Protein AF-A0A967YFF3-F1 (afdb_monomer_lite)

Sequence (277 aa):
MSSPQKSFIYGREIGFNYLDLKERPKTSTRLKVESFDQLLNNFKASYFAGALLVQRQMLIDDLAKFFNNSRWNGEDFMLMINRHVVTPEMFLYRLSELLPRFFGLKEIAFFRFHSSAAPAKYNLTKMFNLSGVFLPMGIGSKEHHCRRWLPIQLLKSLAQNKDSEQKSLPQIAAQRSRFINLNEEFFTISLAHGSRLNKATNLSGAMCFRINQPFKDTVKFWDDPAIPIMDVNESCERCGLSQALCSDRAAPAAIHQQAQKIKTREKVLDQLIRDLG

Structure (mmCIF, N/CA/C/O backbone):
data_AF-A0A967YFF3-F1
#
_entry.id   AF-A0A967YFF3-F1
#
loop_
_atom_site.group_PDB
_atom_site.id
_atom_site.type_symbol
_atom_site.label_atom_id
_atom_site.label_alt_id
_atom_site.label_comp_id
_atom_site.label_asym_id
_atom_site.label_entity_id
_atom_site.label_seq_id
_atom_site.pdbx_PDB_ins_code
_atom_site.Cartn_x
_atom_site.Cartn_y
_atom_site.Cartn_z
_atom_site.occupancy
_atom_site.B_iso_or_equiv
_atom_site.auth_seq_id
_atom_site.auth_comp_id
_atom_site.auth_asym_id
_atom_site.auth_atom_id
_atom_site.pdbx_PDB_model_num
ATOM 1 N N . MET A 1 1 ? -9.296 19.939 13.256 1.00 60.34 1 MET A N 1
ATOM 2 C CA . MET A 1 1 ? -9.170 18.460 13.271 1.00 60.34 1 MET A CA 1
ATOM 3 C C . MET A 1 1 ? -10.499 17.853 12.866 1.00 60.34 1 MET A C 1
ATOM 5 O O . MET A 1 1 ? -11.519 18.309 13.374 1.00 60.34 1 MET A O 1
ATOM 9 N N . SER A 1 2 ? -10.497 16.884 11.949 1.00 74.00 2 SER A N 1
ATOM 10 C CA . SER A 1 2 ? -11.723 16.195 11.515 1.00 74.00 2 SER A CA 1
ATOM 11 C C . SER A 1 2 ? -12.257 15.245 12.597 1.00 74.00 2 SER A C 1
ATOM 13 O O . SER A 1 2 ? -11.513 14.871 13.504 1.00 74.00 2 SER A O 1
ATOM 15 N N . SER A 1 3 ? -13.531 14.839 12.497 1.00 84.56 3 SER A N 1
ATOM 16 C CA . SER A 1 3 ? -14.139 13.865 13.423 1.00 84.56 3 SER A CA 1
ATOM 17 C C . SER A 1 3 ? -13.311 12.565 13.541 1.00 84.56 3 SER A C 1
ATOM 19 O O . SER A 1 3 ? -12.896 12.253 14.656 1.00 84.56 3 SER A O 1
ATOM 21 N N . PRO A 1 4 ? -12.882 11.906 12.439 1.00 86.00 4 PRO A N 1
ATOM 22 C CA . PRO A 1 4 ? -12.004 10.730 12.517 1.00 86.00 4 PRO A CA 1
ATOM 23 C C . PRO A 1 4 ? -10.679 10.954 13.256 1.00 86.00 4 PRO A C 1
ATOM 25 O O . PRO A 1 4 ? -10.230 10.102 14.020 1.00 86.00 4 PRO A O 1
ATOM 28 N N . GLN A 1 5 ? -10.046 12.118 13.067 1.00 84.06 5 GLN A N 1
ATOM 29 C CA . GLN A 1 5 ? -8.788 12.445 13.748 1.00 84.06 5 GLN A CA 1
ATOM 30 C C . GLN A 1 5 ? -8.989 12.618 15.256 1.00 84.06 5 GLN A C 1
ATOM 32 O O . GLN A 1 5 ? -8.147 12.173 16.034 1.00 84.06 5 GLN A O 1
ATOM 37 N N . LYS A 1 6 ? -10.096 13.251 15.666 1.00 88.94 6 LYS A N 1
ATOM 38 C CA . LYS A 1 6 ? -10.453 13.392 17.083 1.00 88.94 6 LYS A CA 1
ATOM 39 C C . LYS A 1 6 ? -10.719 12.022 17.707 1.00 88.94 6 LYS A C 1
ATOM 41 O O . LYS A 1 6 ? -10.118 11.713 18.731 1.00 88.94 6 LYS A O 1
ATOM 46 N N . SER A 1 7 ? -11.519 11.181 17.047 1.00 92.00 7 SER A N 1
ATOM 47 C CA . SER A 1 7 ? -11.817 9.817 17.505 1.00 92.00 7 SER A CA 1
ATOM 48 C C . SER A 1 7 ? -10.552 8.981 17.685 1.00 92.00 7 SER A C 1
ATOM 50 O O . SER A 1 7 ? -10.404 8.299 18.696 1.00 92.00 7 SER A O 1
ATOM 52 N N . PHE A 1 8 ? -9.594 9.078 16.758 1.00 91.50 8 PHE A N 1
ATOM 53 C CA . PHE A 1 8 ? -8.316 8.378 16.888 1.00 91.50 8 PHE A CA 1
ATOM 54 C C . PHE A 1 8 ? -7.482 8.858 18.077 1.00 91.50 8 PHE A C 1
ATOM 56 O O . PHE A 1 8 ? -6.876 8.045 18.771 1.00 91.50 8 PHE A O 1
ATOM 63 N N . ILE A 1 9 ? -7.445 10.167 18.332 1.00 90.88 9 ILE A N 1
ATOM 64 C CA . ILE A 1 9 ? -6.704 10.726 19.470 1.00 90.88 9 ILE A CA 1
ATOM 65 C C . ILE A 1 9 ? -7.340 10.297 20.786 1.00 90.88 9 ILE A C 1
ATOM 67 O O . ILE A 1 9 ? -6.628 9.812 21.658 1.00 90.88 9 ILE A O 1
ATOM 71 N N . TYR A 1 10 ? -8.664 10.389 20.912 1.00 93.56 10 TYR A N 1
ATOM 72 C CA . TYR A 1 10 ? -9.356 9.902 22.104 1.00 93.56 10 TYR A CA 1
ATOM 73 C C . TYR A 1 10 ? -9.161 8.399 22.297 1.00 93.56 10 TYR A C 1
ATOM 75 O O . TYR A 1 10 ? -8.842 7.967 23.399 1.00 93.56 10 TYR A O 1
ATOM 83 N N . GLY A 1 11 ? -9.240 7.607 21.224 1.00 94.56 11 GLY A N 1
ATOM 84 C CA . GLY A 1 11 ? -8.937 6.178 21.276 1.00 94.56 11 GLY A CA 1
ATOM 85 C C . GLY A 1 11 ? -7.512 5.893 21.756 1.00 94.56 11 GLY A C 1
ATOM 86 O O . GLY A 1 11 ? -7.300 4.956 22.522 1.00 94.56 11 GLY A O 1
ATOM 87 N N . ARG A 1 12 ? -6.532 6.717 21.364 1.00 94.12 12 ARG A N 1
ATOM 88 C CA . ARG A 1 12 ? -5.153 6.599 21.857 1.00 94.12 12 ARG A CA 1
ATOM 89 C C . ARG A 1 12 ? -5.042 6.939 23.338 1.00 94.12 12 ARG A C 1
ATOM 91 O O . ARG A 1 12 ? -4.361 6.210 24.049 1.00 94.12 12 ARG A O 1
ATOM 98 N N . GLU A 1 13 ? -5.700 7.998 23.800 1.00 94.62 13 GLU A N 1
ATOM 99 C CA . GLU A 1 13 ? -5.715 8.366 25.223 1.00 94.62 13 GLU A CA 1
ATOM 100 C C . GLU A 1 13 ? -6.363 7.283 26.087 1.00 94.62 13 GLU A C 1
ATOM 102 O O . GLU A 1 13 ? -5.801 6.896 27.111 1.00 94.62 13 GLU A O 1
ATOM 107 N N . ILE A 1 14 ? -7.480 6.713 25.628 1.00 96.25 14 ILE A N 1
ATOM 108 C CA . ILE A 1 14 ? -8.096 5.541 26.259 1.00 96.25 14 ILE A CA 1
ATOM 109 C C . ILE A 1 14 ? -7.106 4.373 26.271 1.00 96.25 14 ILE A C 1
ATOM 111 O O . ILE A 1 14 ? -6.918 3.755 27.311 1.00 96.25 14 ILE A O 1
ATOM 115 N N . GLY A 1 15 ? -6.436 4.096 25.149 1.00 96.62 15 GLY A N 1
ATOM 116 C CA . GLY A 1 15 ? -5.462 3.010 25.045 1.00 96.62 15 GLY A CA 1
ATOM 117 C C . GLY A 1 15 ? -4.267 3.170 25.980 1.00 96.62 15 GLY A C 1
ATOM 118 O O . GLY A 1 15 ? -3.850 2.196 26.597 1.00 96.62 15 GLY A O 1
ATOM 119 N N . PHE A 1 16 ? -3.739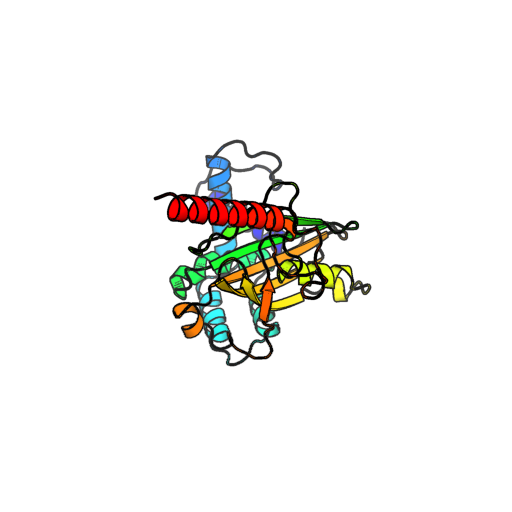 4.386 26.132 1.00 95.88 16 PHE A N 1
ATOM 120 C CA . PHE A 1 16 ? -2.675 4.663 27.097 1.00 95.88 16 PHE A CA 1
ATOM 121 C C . PHE A 1 16 ? -3.121 4.376 28.532 1.00 95.88 16 PHE A C 1
ATOM 123 O O . PHE A 1 16 ? -2.374 3.748 29.274 1.00 95.88 16 PHE A O 1
ATOM 130 N N . ASN A 1 17 ? -4.331 4.799 28.907 1.00 96.38 17 ASN A N 1
ATOM 131 C CA . ASN A 1 17 ? -4.857 4.575 30.252 1.00 96.38 17 ASN A CA 1
ATOM 132 C C . ASN A 1 17 ? -5.194 3.096 30.498 1.00 96.38 17 ASN A C 1
ATOM 134 O O . ASN A 1 17 ? -4.811 2.545 31.522 1.00 96.38 17 ASN A O 1
ATOM 138 N N . TYR A 1 18 ? -5.875 2.443 29.554 1.00 97.56 18 TYR A N 1
ATOM 139 C CA . TYR A 1 18 ? -6.316 1.051 29.673 1.00 97.56 18 TYR A CA 1
ATOM 140 C C . TYR A 1 18 ? -5.144 0.064 29.736 1.00 97.56 18 TYR A C 1
ATOM 142 O O . TYR A 1 18 ? -5.194 -0.914 30.473 1.00 97.56 18 TYR A O 1
ATOM 150 N N . LEU A 1 19 ? -4.086 0.316 28.961 1.00 96.81 19 LEU A N 1
ATOM 151 C CA . LEU A 1 19 ? -2.879 -0.516 28.929 1.00 96.81 19 LEU A CA 1
ATOM 152 C C . LEU A 1 19 ? -1.824 -0.085 29.967 1.00 96.81 19 LEU A C 1
ATOM 154 O O . LEU A 1 19 ? -0.715 -0.613 29.945 1.00 96.81 19 LEU A O 1
ATOM 158 N N . ASP A 1 20 ? -2.147 0.893 30.818 1.00 96.12 20 ASP A N 1
ATOM 159 C CA . ASP A 1 20 ? -1.271 1.476 31.841 1.00 96.12 20 ASP A CA 1
ATOM 160 C C . ASP A 1 20 ? 0.097 1.978 31.319 1.00 96.12 20 ASP A C 1
ATOM 162 O O . ASP A 1 20 ? 1.141 1.864 31.958 1.00 96.12 20 ASP A O 1
ATOM 166 N N . LEU A 1 21 ? 0.111 2.568 30.121 1.00 94.12 21 LEU A N 1
ATOM 167 C CA . LEU A 1 21 ? 1.336 3.003 29.444 1.00 94.12 21 LEU A CA 1
ATOM 168 C C . LEU A 1 21 ? 1.747 4.413 29.893 1.00 94.12 21 LEU A C 1
ATOM 170 O O . LEU A 1 21 ? 1.170 5.414 29.457 1.00 94.12 21 LEU A O 1
ATOM 174 N N . LYS A 1 22 ? 2.773 4.499 30.746 1.00 90.12 22 LYS A N 1
ATOM 175 C CA . LYS A 1 22 ? 3.218 5.761 31.367 1.00 90.12 22 LYS A CA 1
ATOM 176 C C . LYS A 1 22 ? 4.124 6.612 30.476 1.00 90.12 22 LYS A C 1
ATOM 178 O O . LYS A 1 22 ? 3.890 7.812 30.342 1.00 90.12 22 LYS A O 1
ATOM 183 N N . GLU A 1 23 ? 5.134 6.010 29.845 1.00 89.19 23 GLU A N 1
ATOM 184 C CA . GLU A 1 23 ? 6.018 6.725 28.916 1.00 89.19 23 GLU A CA 1
ATOM 185 C C . GLU A 1 23 ? 5.316 6.943 27.579 1.00 89.19 23 GLU A C 1
ATOM 187 O O . GLU A 1 23 ? 5.180 6.019 26.775 1.00 89.19 23 GLU A O 1
ATOM 192 N N . ARG A 1 24 ? 4.834 8.164 27.338 1.00 86.69 24 ARG A N 1
ATOM 193 C CA . ARG A 1 24 ? 4.057 8.491 26.139 1.00 86.69 24 ARG A CA 1
ATOM 194 C C . ARG A 1 24 ? 4.282 9.925 25.656 1.00 86.69 24 ARG A C 1
ATOM 196 O O . ARG A 1 24 ? 4.599 10.797 26.465 1.00 86.69 24 ARG A O 1
ATOM 203 N N . PRO A 1 25 ? 4.096 10.198 24.351 1.00 81.69 25 PRO A N 1
ATOM 204 C CA . PRO A 1 25 ? 4.167 11.556 23.830 1.00 81.69 25 PRO A CA 1
ATOM 205 C C . PRO A 1 25 ? 3.085 12.436 24.462 1.00 81.69 25 PRO A C 1
ATOM 207 O O . PRO A 1 25 ? 1.908 12.081 24.427 1.00 81.69 25 PRO A O 1
ATOM 210 N N . LYS A 1 26 ? 3.471 13.603 24.987 1.00 78.44 26 LYS A N 1
ATOM 211 C CA . LYS A 1 26 ? 2.529 14.601 25.533 1.00 78.44 26 LYS A CA 1
ATOM 212 C C . LYS A 1 26 ? 1.853 15.448 24.453 1.00 78.44 26 LYS A C 1
ATOM 214 O O . LYS A 1 26 ? 0.902 16.169 24.732 1.00 78.44 26 LYS A O 1
ATOM 219 N N . THR A 1 27 ? 2.349 15.382 23.220 1.00 72.69 27 THR A N 1
ATOM 220 C CA . THR A 1 27 ? 1.811 16.118 22.076 1.00 72.69 27 THR A CA 1
ATOM 221 C C . THR A 1 27 ? 1.507 15.166 20.922 1.00 72.69 27 THR A C 1
ATOM 223 O O . THR A 1 27 ? 2.102 14.095 20.778 1.00 72.69 27 THR A O 1
ATOM 226 N N . SER A 1 28 ? 0.555 15.549 20.070 1.00 62.16 28 SER A N 1
ATOM 227 C CA . SER A 1 28 ? 0.198 14.777 18.873 1.00 62.16 28 SER A CA 1
ATOM 228 C C . SER A 1 28 ? 1.273 14.824 17.783 1.00 62.16 28 SER A C 1
ATOM 230 O O . SER A 1 28 ? 1.273 13.988 16.876 1.00 62.16 28 SER A O 1
ATOM 232 N N . THR A 1 29 ? 2.169 15.810 17.841 1.00 57.00 29 THR A N 1
ATOM 233 C CA . THR A 1 29 ? 3.180 16.062 16.816 1.00 57.00 29 THR A CA 1
ATOM 234 C C . THR A 1 29 ? 4.442 15.270 17.140 1.00 57.00 29 THR A C 1
ATOM 236 O O . THR A 1 29 ? 5.060 15.472 18.179 1.00 57.00 29 THR A O 1
ATOM 239 N N . ARG A 1 30 ? 4.859 14.382 16.231 1.00 57.00 30 ARG A N 1
ATOM 240 C CA . ARG A 1 30 ? 6.088 13.570 16.350 1.00 57.00 30 ARG A CA 1
ATOM 241 C C . ARG A 1 30 ? 7.355 14.401 16.096 1.00 57.00 30 ARG A C 1
ATOM 243 O O . ARG A 1 30 ? 8.186 14.015 15.283 1.00 57.00 30 ARG A O 1
ATOM 250 N N . LEU A 1 31 ? 7.467 15.574 16.715 1.00 56.78 31 LEU A N 1
ATOM 251 C CA . LEU A 1 31 ? 8.613 16.469 16.523 1.00 56.78 31 LEU A CA 1
ATOM 252 C C . LEU A 1 31 ? 9.886 15.896 17.154 1.00 56.78 31 LEU A C 1
ATOM 254 O O . LEU A 1 31 ? 10.977 16.159 16.661 1.00 56.78 31 LEU A O 1
ATOM 258 N N . LYS A 1 32 ? 9.748 15.084 18.209 1.00 66.00 32 LYS A N 1
ATOM 259 C CA . LYS A 1 32 ? 10.865 14.434 18.890 1.00 66.00 32 LYS A CA 1
ATOM 260 C C . LYS A 1 32 ? 10.397 13.118 19.510 1.00 66.00 32 LYS A C 1
ATOM 262 O O . LYS A 1 32 ? 9.369 13.094 20.179 1.00 66.00 32 LYS A O 1
ATOM 267 N N . VAL A 1 33 ? 11.116 12.033 19.231 1.00 75.69 33 VAL A N 1
ATOM 268 C CA . VAL A 1 33 ? 10.993 10.764 19.961 1.00 75.69 33 VAL A CA 1
ATOM 269 C C . VAL A 1 33 ? 12.083 10.782 21.024 1.00 75.69 33 VAL A C 1
ATOM 271 O O . VAL A 1 33 ? 13.248 10.969 20.685 1.00 75.69 33 VAL A O 1
ATOM 274 N N . GLU A 1 34 ? 11.702 10.661 22.291 1.00 81.44 34 GLU A N 1
ATOM 275 C CA . GLU A 1 34 ? 12.615 10.831 23.431 1.00 81.44 34 GLU A CA 1
ATOM 276 C C . GLU A 1 34 ? 13.189 9.501 23.933 1.00 81.44 34 GLU A C 1
ATOM 278 O O . GLU A 1 34 ? 14.324 9.472 24.399 1.00 81.44 34 GLU A O 1
ATOM 283 N N . SER A 1 35 ? 12.442 8.401 23.795 1.00 87.88 35 SER A N 1
ATOM 284 C CA . SER A 1 35 ? 12.866 7.052 24.190 1.00 87.88 35 SER A CA 1
ATOM 285 C C . SER A 1 35 ? 12.257 5.976 23.283 1.00 87.88 35 SER A C 1
ATOM 287 O O . SER A 1 35 ? 11.269 6.208 22.572 1.00 87.88 35 SER A O 1
ATOM 289 N N . PHE A 1 36 ? 12.842 4.774 23.307 1.00 88.75 36 PHE A N 1
ATOM 290 C CA . PHE A 1 36 ? 12.258 3.603 22.647 1.00 88.75 36 PHE A CA 1
ATOM 291 C C . PHE A 1 36 ? 10.899 3.238 23.257 1.00 88.75 36 PHE A C 1
ATOM 293 O O . PHE A 1 36 ? 9.952 2.968 22.519 1.00 88.75 36 PHE A O 1
ATOM 300 N N . ASP A 1 37 ? 10.769 3.303 24.582 1.00 91.06 37 ASP A N 1
ATOM 301 C CA . ASP A 1 37 ? 9.517 3.013 25.280 1.00 91.06 37 ASP A CA 1
ATOM 302 C C . ASP A 1 37 ? 8.411 3.992 24.890 1.00 91.06 37 ASP A C 1
ATOM 304 O O . ASP A 1 37 ? 7.297 3.569 24.577 1.00 91.06 37 ASP A O 1
ATOM 308 N N . GLN A 1 38 ? 8.721 5.286 24.771 1.00 90.06 38 GLN A N 1
ATOM 309 C CA . GLN A 1 38 ? 7.782 6.279 24.255 1.00 90.06 38 GLN A CA 1
ATOM 310 C C . GLN A 1 38 ? 7.303 5.921 22.837 1.00 90.06 38 GLN A C 1
ATOM 312 O O . GLN A 1 38 ? 6.110 6.040 22.532 1.00 90.06 38 GLN A O 1
ATOM 317 N N . LEU A 1 39 ? 8.205 5.461 21.962 1.00 88.56 39 LEU A N 1
ATOM 318 C CA . LEU A 1 39 ? 7.865 5.029 20.605 1.00 88.56 39 LEU A CA 1
ATOM 319 C C . LEU A 1 39 ? 6.978 3.775 20.608 1.00 88.56 39 LEU A C 1
ATOM 321 O O . LEU A 1 39 ? 5.947 3.751 19.925 1.00 88.56 39 LEU A O 1
ATOM 325 N N . LEU A 1 40 ? 7.356 2.756 21.382 1.00 91.50 40 LEU A N 1
ATOM 326 C CA . LEU A 1 40 ? 6.642 1.486 21.491 1.00 91.50 40 LEU A CA 1
ATOM 327 C C . LEU A 1 40 ? 5.253 1.675 22.107 1.00 91.50 40 LEU A C 1
ATOM 329 O O . LEU A 1 40 ? 4.264 1.166 21.580 1.00 91.50 40 LEU A O 1
ATOM 333 N N . ASN A 1 41 ? 5.144 2.445 23.184 1.00 93.50 41 ASN A N 1
ATOM 334 C CA . ASN A 1 41 ? 3.874 2.731 23.845 1.00 93.50 41 ASN A CA 1
ATOM 335 C C . ASN A 1 41 ? 2.949 3.539 22.939 1.00 93.50 41 ASN A C 1
ATOM 337 O O . ASN A 1 41 ? 1.756 3.251 22.841 1.00 93.50 41 ASN A O 1
ATOM 341 N N . ASN A 1 42 ? 3.498 4.502 22.196 1.00 91.00 42 ASN A N 1
ATOM 342 C CA . ASN A 1 42 ? 2.746 5.220 21.177 1.00 91.00 42 ASN A CA 1
ATOM 343 C C . ASN A 1 42 ? 2.232 4.287 20.065 1.00 91.00 42 ASN A C 1
ATOM 345 O O . ASN A 1 42 ? 1.109 4.467 19.583 1.00 91.00 42 ASN A O 1
ATOM 349 N N . PHE A 1 43 ? 3.019 3.283 19.665 1.00 90.00 43 PHE A N 1
ATOM 350 C CA . PHE A 1 43 ? 2.581 2.249 18.727 1.00 90.00 43 PHE A CA 1
ATOM 351 C C . PHE A 1 43 ? 1.455 1.387 19.317 1.00 90.00 43 PHE A C 1
ATOM 353 O O . PHE A 1 43 ? 0.409 1.266 18.682 1.00 90.00 43 PHE A O 1
ATOM 360 N N . LYS A 1 44 ? 1.618 0.863 20.541 1.00 94.19 44 LYS A N 1
ATOM 361 C CA . LYS A 1 44 ? 0.602 0.058 21.248 1.00 94.19 44 LYS A CA 1
ATOM 362 C C . LYS A 1 44 ? -0.725 0.809 21.387 1.00 94.19 44 LYS A C 1
ATOM 364 O O . LYS A 1 44 ? -1.771 0.275 21.028 1.00 94.19 44 LYS A O 1
ATOM 369 N N . ALA A 1 45 ? -0.687 2.069 21.819 1.00 94.69 45 ALA A N 1
ATOM 370 C CA . ALA A 1 45 ? -1.881 2.906 21.922 1.00 94.69 45 ALA A CA 1
ATOM 371 C C . ALA A 1 45 ? -2.511 3.209 20.549 1.00 94.69 45 ALA A C 1
ATOM 373 O O . ALA A 1 45 ? -3.733 3.253 20.424 1.00 94.69 45 ALA A O 1
ATOM 374 N N . SER A 1 46 ? -1.700 3.387 19.498 1.00 92.44 46 SER A N 1
ATOM 375 C CA . SER A 1 46 ? -2.202 3.569 18.126 1.00 92.44 46 SER A CA 1
ATOM 376 C C . SER A 1 46 ? -2.896 2.311 17.594 1.00 92.44 46 SER A C 1
ATOM 378 O O . SER A 1 46 ? -3.945 2.424 16.963 1.00 92.44 46 SER A O 1
ATOM 380 N N . TYR A 1 47 ? -2.336 1.129 17.872 1.00 93.31 47 TYR A N 1
ATOM 381 C CA . TYR A 1 47 ? -2.951 -0.162 17.555 1.00 93.31 47 TYR A CA 1
ATOM 382 C C . TYR A 1 47 ? -4.279 -0.332 18.303 1.00 93.31 47 TYR A C 1
ATOM 384 O O . TYR A 1 47 ? -5.298 -0.644 17.690 1.00 93.31 47 TYR A O 1
ATOM 392 N N . PHE A 1 48 ? -4.296 -0.047 19.612 1.00 95.81 48 PHE A N 1
ATOM 393 C CA . PHE A 1 48 ? -5.511 -0.073 20.428 1.00 95.81 48 PHE A CA 1
ATOM 394 C C . PHE A 1 48 ? -6.608 0.820 19.834 1.00 95.81 48 PHE A C 1
ATOM 396 O O . PHE A 1 48 ? -7.728 0.365 19.619 1.00 95.81 48 PHE A O 1
ATOM 403 N N . ALA A 1 49 ? -6.276 2.071 19.500 1.00 94.88 49 ALA A N 1
ATOM 404 C CA . ALA A 1 49 ? -7.223 3.012 18.912 1.00 94.88 49 ALA A CA 1
ATOM 405 C C . ALA A 1 49 ? -7.774 2.522 17.562 1.00 94.88 49 ALA A C 1
ATOM 407 O O . ALA A 1 49 ? -8.972 2.626 17.310 1.00 94.88 49 ALA A O 1
ATOM 408 N N . GLY A 1 50 ? -6.919 1.957 16.702 1.00 93.81 50 GLY A N 1
ATOM 409 C CA . GLY A 1 50 ? -7.346 1.357 15.436 1.00 93.81 50 GLY A CA 1
ATOM 410 C C . GLY A 1 50 ? -8.304 0.182 15.642 1.00 93.81 50 GLY A C 1
ATOM 411 O O . GLY A 1 50 ? -9.349 0.121 14.997 1.00 93.81 50 GLY A O 1
ATOM 412 N N . ALA A 1 51 ? -7.989 -0.711 16.582 1.00 94.56 51 ALA A N 1
ATOM 413 C CA . ALA A 1 51 ? -8.826 -1.858 16.920 1.00 94.56 51 ALA A CA 1
ATOM 414 C C . ALA A 1 51 ? -10.168 -1.469 17.562 1.00 94.56 51 ALA A C 1
ATOM 416 O O . ALA A 1 51 ? -11.162 -2.159 17.340 1.00 94.56 51 ALA A O 1
ATOM 417 N N . LEU A 1 52 ? -10.199 -0.375 18.328 1.00 94.94 52 LEU A N 1
ATOM 418 C CA . LEU A 1 52 ? -11.417 0.174 18.923 1.00 94.94 52 LEU A CA 1
ATOM 419 C C . LEU A 1 52 ? -12.343 0.780 17.859 1.00 94.94 52 LEU A C 1
ATOM 421 O O . LEU A 1 52 ? -13.547 0.545 17.880 1.00 94.94 52 LEU A O 1
ATOM 425 N N . LEU A 1 53 ? -11.784 1.557 16.927 1.00 94.94 53 LEU A N 1
ATOM 426 C CA . LEU A 1 53 ? -12.562 2.266 15.904 1.00 94.94 53 LEU A CA 1
ATOM 427 C C . LEU A 1 53 ? -13.010 1.365 14.749 1.00 94.94 53 LEU A C 1
ATOM 429 O O . LEU A 1 53 ? -14.033 1.629 14.118 1.00 94.94 53 LEU A O 1
ATOM 433 N N . VAL A 1 54 ? -12.246 0.310 14.465 1.00 95.38 54 VAL A N 1
A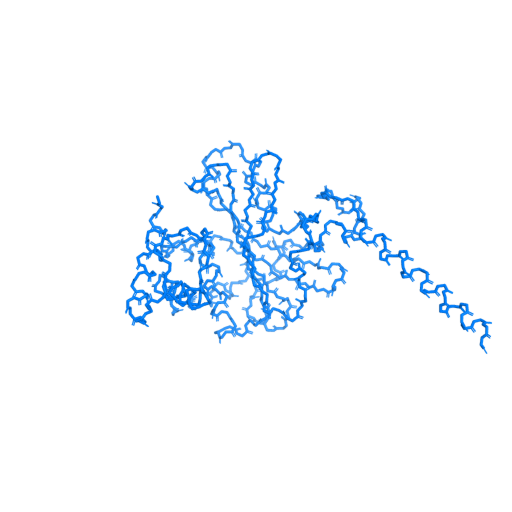TOM 434 C CA . VAL A 1 54 ? -12.521 -0.647 13.392 1.00 95.38 54 VAL A CA 1
ATOM 435 C C . VAL A 1 54 ? -12.623 -2.040 14.000 1.00 95.38 54 VAL A C 1
ATOM 437 O O . VAL A 1 54 ? -11.630 -2.761 14.178 1.00 95.38 54 VAL A O 1
ATOM 440 N N . GLN A 1 55 ? -13.859 -2.394 14.352 1.00 93.06 55 GLN A N 1
ATOM 441 C CA . GLN A 1 55 ? -14.177 -3.629 15.055 1.00 93.06 55 GLN A CA 1
ATOM 442 C C . GLN A 1 55 ? -13.799 -4.850 14.217 1.00 93.06 55 GLN A C 1
ATOM 444 O O . GLN A 1 55 ? -14.168 -4.974 13.051 1.00 93.06 55 GLN A O 1
ATOM 449 N N . ARG A 1 56 ? -13.073 -5.777 14.848 1.00 94.94 56 ARG A N 1
ATOM 450 C CA . ARG A 1 56 ? -12.486 -6.951 14.191 1.00 94.94 56 ARG A CA 1
ATOM 451 C C . ARG A 1 56 ? -13.514 -7.781 13.418 1.00 94.94 56 ARG A C 1
ATOM 453 O O . ARG A 1 56 ? -13.261 -8.080 12.261 1.00 94.94 56 ARG A O 1
ATOM 460 N N . GLN A 1 57 ? -14.618 -8.175 14.059 1.00 95.44 57 GLN A N 1
ATOM 461 C CA . GLN A 1 57 ? -15.570 -9.109 13.449 1.00 95.44 57 GLN A CA 1
ATOM 462 C C . GLN A 1 57 ? -16.285 -8.476 12.255 1.00 95.44 57 GLN A C 1
ATOM 464 O O . GLN A 1 57 ? -16.280 -9.051 11.177 1.00 95.44 57 GLN A O 1
ATOM 469 N N . MET A 1 58 ? -16.777 -7.245 12.425 1.00 94.25 58 MET A N 1
ATOM 470 C CA . MET A 1 58 ? -17.415 -6.477 11.353 1.00 94.25 58 MET A CA 1
ATOM 471 C C . MET A 1 58 ? -16.507 -6.358 10.123 1.00 94.25 58 MET A C 1
ATOM 473 O O . MET A 1 58 ? -16.945 -6.618 9.009 1.00 94.25 58 MET A O 1
ATOM 477 N N . LEU A 1 59 ? -15.225 -6.035 10.330 1.00 95.44 59 LEU A N 1
ATOM 478 C CA . LEU A 1 59 ? -14.272 -5.923 9.230 1.00 95.44 59 LEU A CA 1
ATOM 479 C C . LEU A 1 59 ? -13.970 -7.277 8.566 1.00 95.44 59 LEU A C 1
ATOM 481 O O . LEU A 1 59 ? -13.825 -7.330 7.350 1.00 95.44 59 LEU A O 1
ATOM 485 N N . ILE A 1 60 ? -13.870 -8.366 9.334 1.00 96.94 60 ILE A N 1
ATOM 486 C CA . ILE A 1 60 ? -13.675 -9.712 8.770 1.00 96.94 60 ILE A CA 1
ATOM 487 C C . ILE A 1 60 ? -14.870 -10.099 7.895 1.00 96.94 60 ILE A C 1
ATOM 489 O O . ILE A 1 60 ? -14.668 -10.543 6.767 1.00 96.94 60 ILE A O 1
ATOM 493 N N . ASP A 1 61 ? -16.093 -9.897 8.380 1.00 96.25 61 ASP A N 1
ATOM 494 C CA . ASP A 1 61 ? -17.309 -10.269 7.653 1.00 96.25 61 ASP A CA 1
ATOM 495 C C . ASP A 1 61 ? -17.459 -9.457 6.358 1.00 96.25 61 ASP A C 1
ATOM 497 O O . ASP A 1 61 ? -17.810 -10.000 5.308 1.00 96.25 61 ASP A O 1
ATOM 501 N N . ASP A 1 62 ? -17.155 -8.160 6.417 1.00 95.81 62 ASP A N 1
ATOM 502 C CA . ASP A 1 62 ? -17.200 -7.269 5.261 1.00 95.81 62 ASP A CA 1
ATOM 503 C C . ASP A 1 62 ? -16.113 -7.615 4.228 1.00 95.81 62 ASP A C 1
ATOM 505 O O . ASP A 1 62 ? -16.409 -7.717 3.036 1.00 95.81 62 ASP A O 1
ATOM 509 N N . LEU A 1 63 ? -14.880 -7.898 4.666 1.00 96.94 63 LEU A N 1
ATOM 510 C CA . LEU A 1 63 ? -13.802 -8.344 3.775 1.00 96.94 63 LEU A CA 1
ATOM 511 C C . LEU A 1 63 ? -14.091 -9.703 3.138 1.00 96.94 63 LEU A C 1
ATOM 513 O O . LEU A 1 63 ? -13.781 -9.891 1.965 1.00 96.94 63 LEU A O 1
ATOM 517 N N . ALA A 1 64 ? -14.685 -10.642 3.879 1.00 97.44 64 ALA A N 1
ATOM 518 C CA . ALA A 1 64 ? -15.049 -11.950 3.345 1.00 97.44 64 ALA A CA 1
ATOM 519 C C . ALA A 1 64 ? -16.075 -11.825 2.211 1.00 97.44 64 ALA A C 1
ATOM 521 O O . ALA A 1 64 ? -15.916 -12.457 1.169 1.00 97.44 64 ALA A O 1
ATOM 522 N N . LYS A 1 65 ? -17.085 -10.960 2.378 1.00 96.88 65 LYS A N 1
ATOM 523 C CA . LYS A 1 65 ? -18.047 -10.643 1.312 1.00 96.88 65 LYS A CA 1
ATOM 524 C C . LYS A 1 65 ? -17.353 -9.983 0.129 1.00 96.88 65 LYS A C 1
ATOM 526 O O . LYS A 1 65 ? -17.496 -10.452 -0.992 1.00 96.88 65 LYS A O 1
ATOM 531 N N . PHE A 1 66 ? -16.565 -8.943 0.397 1.00 97.44 66 PHE A N 1
ATOM 532 C CA . PHE A 1 66 ? -15.867 -8.186 -0.633 1.00 97.44 66 PHE A CA 1
ATOM 533 C C . PHE A 1 66 ? -14.952 -9.075 -1.479 1.00 97.44 66 PHE A C 1
ATOM 535 O O . PHE A 1 66 ? -15.066 -9.084 -2.698 1.00 97.44 66 PHE A O 1
ATOM 542 N N . PHE A 1 67 ? -14.084 -9.873 -0.853 1.00 97.81 67 PHE A N 1
ATOM 543 C CA . PHE A 1 67 ? -13.166 -10.767 -1.560 1.00 97.81 67 PHE A CA 1
ATOM 544 C C . PHE A 1 67 ? -13.866 -11.891 -2.324 1.00 97.81 67 PHE A C 1
ATOM 546 O O . PHE A 1 67 ? -13.283 -12.413 -3.270 1.00 97.81 67 PHE A O 1
ATOM 553 N N . ASN A 1 68 ? -15.109 -12.226 -1.974 1.00 97.62 68 ASN A N 1
ATOM 554 C CA . ASN A 1 68 ? -15.908 -13.204 -2.704 1.00 97.62 68 ASN A CA 1
ATOM 555 C C . ASN A 1 68 ? -16.655 -12.611 -3.916 1.00 97.62 68 ASN A C 1
ATOM 557 O O . ASN A 1 68 ? -17.296 -13.357 -4.656 1.00 97.62 68 ASN A O 1
ATOM 561 N N . ASN A 1 69 ? -16.577 -11.295 -4.148 1.00 97.69 69 ASN A N 1
ATOM 562 C CA . ASN A 1 69 ? -17.155 -10.676 -5.338 1.00 97.69 69 ASN A CA 1
ATOM 563 C C . ASN A 1 69 ? -16.473 -11.203 -6.610 1.00 97.69 69 ASN A C 1
ATOM 565 O O . ASN A 1 69 ? -15.250 -11.315 -6.679 1.00 97.69 69 ASN A O 1
ATOM 569 N N . SER A 1 70 ? -17.262 -11.474 -7.650 1.00 96.38 70 SER A N 1
ATOM 570 C CA . SER A 1 70 ? -16.748 -11.921 -8.954 1.00 96.38 70 SER A CA 1
ATOM 571 C C . SER A 1 70 ? -16.096 -10.805 -9.769 1.00 96.38 70 SER A C 1
ATOM 573 O O . SER A 1 70 ? -15.378 -11.089 -10.723 1.00 96.38 70 SER A O 1
ATOM 575 N N . ARG A 1 71 ? -16.363 -9.543 -9.417 1.00 97.81 71 ARG A N 1
ATOM 576 C CA . ARG A 1 71 ? -15.825 -8.359 -10.086 1.00 97.81 71 ARG A CA 1
ATOM 577 C C . ARG A 1 71 ? -15.332 -7.333 -9.082 1.00 97.81 71 ARG A C 1
ATOM 579 O O . ARG A 1 71 ? -15.866 -7.223 -7.976 1.00 97.81 71 ARG A O 1
ATOM 586 N N . TRP A 1 72 ? -14.322 -6.575 -9.483 1.00 97.38 72 TRP A N 1
ATOM 587 C CA . TRP A 1 72 ? -13.808 -5.457 -8.711 1.00 97.38 72 TRP A CA 1
ATOM 588 C C . TRP A 1 72 ? -14.835 -4.328 -8.681 1.00 97.38 72 TRP A C 1
ATOM 590 O O . TRP A 1 72 ? -15.286 -3.846 -9.719 1.00 97.38 72 TRP A O 1
ATOM 600 N N . ASN A 1 73 ? -15.152 -3.865 -7.474 1.00 95.94 73 ASN A N 1
ATOM 601 C CA . ASN A 1 73 ? -15.977 -2.687 -7.264 1.00 95.94 73 ASN A CA 1
ATOM 602 C C . ASN A 1 73 ? -15.347 -1.793 -6.191 1.00 95.94 73 ASN A C 1
ATOM 604 O O . ASN A 1 73 ? -15.336 -2.120 -5.003 1.00 95.94 73 ASN A O 1
ATOM 608 N N . GLY A 1 74 ? -14.817 -0.645 -6.614 1.00 94.50 74 GLY A N 1
ATOM 609 C CA . GLY A 1 74 ? -14.226 0.325 -5.695 1.00 94.50 74 GLY A CA 1
ATOM 610 C C . GLY A 1 74 ? -15.247 0.955 -4.741 1.00 94.50 74 GLY A C 1
ATOM 611 O O . GLY A 1 74 ? -14.895 1.305 -3.614 1.00 94.50 74 GLY A O 1
ATOM 612 N N . GLU A 1 75 ? -16.511 1.070 -5.150 1.00 93.19 75 GLU A N 1
ATOM 613 C CA . GLU A 1 75 ? -17.567 1.662 -4.323 1.00 93.19 75 GLU A CA 1
ATOM 614 C C . GLU A 1 75 ? -17.893 0.781 -3.116 1.00 93.19 75 GLU A C 1
ATOM 616 O O . GLU A 1 75 ? -17.999 1.297 -2.004 1.00 93.19 75 GLU A O 1
ATOM 621 N N . ASP A 1 76 ? -17.931 -0.544 -3.291 1.00 93.88 76 ASP A N 1
ATOM 622 C CA . ASP A 1 76 ? -18.131 -1.494 -2.188 1.00 93.88 76 ASP A CA 1
ATOM 623 C C . ASP A 1 76 ? -17.031 -1.354 -1.129 1.00 93.88 76 ASP A C 1
ATOM 625 O O . ASP A 1 76 ? -17.300 -1.333 0.076 1.00 93.88 76 ASP A O 1
ATOM 629 N N . PHE A 1 77 ? -15.782 -1.173 -1.566 1.00 94.69 77 PHE A N 1
ATOM 630 C CA . PHE A 1 77 ? -14.667 -0.942 -0.653 1.00 94.69 77 PHE A CA 1
ATOM 631 C C . PHE A 1 77 ? -14.784 0.397 0.083 1.00 94.69 77 PHE A C 1
ATOM 633 O O . PHE A 1 77 ? -14.525 0.476 1.286 1.00 94.69 77 PHE A O 1
ATOM 640 N N . MET A 1 78 ? -15.217 1.449 -0.613 1.00 92.69 78 MET A N 1
ATOM 641 C CA . MET A 1 78 ? -15.480 2.752 -0.000 1.00 92.69 78 MET A CA 1
ATOM 642 C C . MET A 1 78 ? -16.626 2.701 1.012 1.00 92.69 78 MET A C 1
ATOM 644 O O . MET A 1 78 ? -16.526 3.316 2.076 1.00 92.69 78 MET A O 1
ATOM 648 N N . LEU A 1 79 ? -17.687 1.943 0.730 1.00 92.06 79 LEU A N 1
ATOM 649 C CA . LEU A 1 79 ? -18.799 1.731 1.655 1.00 92.06 79 LEU A CA 1
ATOM 650 C C . LEU A 1 79 ? -18.335 1.046 2.944 1.00 92.06 79 LEU A C 1
ATOM 652 O O . LEU A 1 79 ? -18.735 1.484 4.023 1.00 92.06 79 LEU A O 1
ATOM 656 N N . MET A 1 80 ? -17.448 0.045 2.859 1.00 92.56 80 MET A N 1
ATOM 657 C CA . MET A 1 80 ? -16.843 -0.573 4.049 1.00 92.56 80 MET A CA 1
ATOM 658 C C . MET A 1 80 ? -16.094 0.456 4.904 1.00 92.56 80 MET A C 1
ATOM 660 O O . MET A 1 80 ? -16.280 0.503 6.118 1.00 92.56 80 MET A O 1
ATOM 664 N N . ILE A 1 81 ? -15.286 1.326 4.286 1.00 91.81 81 ILE A N 1
ATOM 665 C CA . ILE A 1 81 ? -14.551 2.374 5.014 1.00 91.81 81 ILE A CA 1
ATOM 666 C C . ILE A 1 81 ? -15.522 3.337 5.703 1.00 91.81 81 ILE A C 1
ATOM 668 O O . ILE A 1 81 ? -15.343 3.652 6.878 1.00 91.81 81 ILE A O 1
ATOM 672 N N . ASN A 1 82 ? -16.558 3.783 4.988 1.00 90.12 82 ASN A N 1
ATOM 673 C CA . ASN A 1 82 ? -17.497 4.803 5.457 1.00 90.12 82 ASN A CA 1
ATOM 674 C C . ASN A 1 82 ? -18.391 4.341 6.622 1.00 90.12 82 ASN A C 1
ATOM 676 O O . ASN A 1 82 ? -18.956 5.184 7.318 1.00 90.12 82 ASN A O 1
ATOM 680 N N . ARG A 1 83 ? -18.490 3.030 6.882 1.00 90.94 83 ARG A N 1
ATOM 681 C CA . ARG A 1 83 ? -19.137 2.489 8.094 1.00 90.94 83 ARG A CA 1
ATOM 682 C C . ARG A 1 83 ? -18.354 2.792 9.372 1.00 90.94 83 ARG A C 1
ATOM 684 O O . ARG A 1 83 ? -18.909 2.714 10.466 1.00 90.94 83 ARG A O 1
ATOM 691 N N . HIS A 1 84 ? -17.078 3.150 9.248 1.00 90.00 84 HIS A N 1
ATOM 692 C CA . HIS A 1 84 ? -16.195 3.450 10.364 1.00 90.00 84 HIS A CA 1
ATOM 693 C C . HIS A 1 84 ? -15.804 4.931 10.377 1.00 90.00 84 HIS A C 1
ATOM 695 O O . HIS A 1 84 ? -15.538 5.549 9.349 1.00 90.00 84 HIS A O 1
ATOM 701 N N . VAL A 1 85 ? -15.673 5.512 11.570 1.00 88.12 85 VAL A N 1
ATOM 702 C CA . VAL A 1 85 ? -15.243 6.913 11.736 1.00 88.12 85 VAL A CA 1
ATOM 703 C C . VAL A 1 85 ? -13.710 6.999 11.713 1.00 88.12 85 VAL A C 1
ATOM 705 O O . VAL A 1 85 ? -13.070 7.393 12.689 1.00 88.12 85 VAL A O 1
ATOM 708 N N . VAL A 1 86 ? -13.101 6.592 10.596 1.00 90.12 86 VAL A N 1
ATOM 709 C CA . VAL A 1 86 ? -11.640 6.527 10.399 1.00 90.12 86 VAL A CA 1
ATOM 710 C C . VAL A 1 86 ? -11.215 7.161 9.077 1.00 90.12 86 VAL A C 1
ATOM 712 O O . VAL A 1 86 ? -12.032 7.389 8.190 1.00 90.12 86 VAL A O 1
ATOM 715 N N . THR A 1 87 ? -9.927 7.487 8.937 1.00 87.06 87 THR A N 1
ATOM 716 C CA . THR A 1 87 ? -9.389 7.884 7.626 1.00 87.06 87 THR A CA 1
ATOM 717 C C . THR A 1 87 ? -9.093 6.647 6.770 1.00 87.06 87 THR A C 1
ATOM 719 O O . THR A 1 87 ? -8.832 5.576 7.331 1.00 87.06 87 THR A O 1
ATOM 722 N N . PRO A 1 88 ? -9.061 6.776 5.430 1.00 88.19 88 PRO A N 1
ATOM 723 C CA . PRO A 1 88 ? -8.676 5.685 4.536 1.00 88.19 88 PRO A CA 1
ATOM 724 C C . PRO A 1 88 ? -7.359 5.006 4.931 1.00 88.19 88 PRO A C 1
ATOM 726 O O . PRO A 1 88 ? -7.266 3.783 4.949 1.00 88.19 88 PRO A O 1
ATOM 729 N N . GLU A 1 89 ? -6.341 5.770 5.329 1.00 87.81 89 GLU A N 1
ATOM 730 C CA . GLU A 1 89 ? -5.039 5.208 5.701 1.00 87.81 89 GLU A CA 1
ATOM 731 C C . GLU A 1 89 ? -5.078 4.464 7.036 1.00 87.81 89 GLU A C 1
ATOM 733 O O . GLU A 1 89 ? -4.348 3.490 7.204 1.00 87.81 89 GLU A O 1
ATOM 738 N N . MET A 1 90 ? -5.915 4.900 7.984 1.00 89.38 90 MET A N 1
ATOM 739 C CA . MET A 1 90 ? -6.138 4.157 9.226 1.00 89.38 90 MET A CA 1
ATOM 740 C C . MET A 1 90 ? -6.837 2.827 8.949 1.00 89.38 90 MET A C 1
ATOM 742 O O . MET A 1 90 ? -6.433 1.809 9.507 1.00 89.38 90 MET A O 1
ATOM 746 N N . PHE A 1 91 ? -7.843 2.831 8.070 1.00 93.38 91 PHE A N 1
ATOM 747 C CA . PHE A 1 91 ? -8.539 1.618 7.654 1.00 93.38 91 PHE A CA 1
ATOM 748 C C . PHE A 1 91 ? -7.585 0.644 6.955 1.00 93.38 91 PHE A C 1
ATOM 750 O O . PHE A 1 91 ? -7.455 -0.497 7.385 1.00 93.38 91 PHE A O 1
ATOM 757 N N . LEU A 1 92 ? -6.834 1.105 5.948 1.00 92.75 92 LEU A N 1
ATOM 758 C CA . LEU A 1 92 ? -5.842 0.277 5.252 1.00 92.75 92 LEU A CA 1
ATOM 759 C C . LEU A 1 92 ? -4.765 -0.265 6.200 1.00 92.75 92 LEU A C 1
ATOM 761 O O . LEU A 1 92 ? -4.359 -1.419 6.087 1.00 92.75 92 LEU A O 1
ATOM 765 N N . TYR A 1 93 ? -4.317 0.541 7.165 1.00 90.12 93 TYR A N 1
ATOM 766 C CA . TYR A 1 93 ? -3.382 0.062 8.177 1.00 90.12 93 TYR A CA 1
ATOM 767 C C . TYR A 1 93 ? -4.010 -1.039 9.041 1.00 90.12 93 TYR A C 1
ATOM 769 O O . TYR A 1 93 ? -3.370 -2.058 9.282 1.00 90.12 93 TYR A O 1
ATOM 777 N N . ARG A 1 94 ? -5.283 -0.906 9.431 1.00 93.31 94 ARG A N 1
ATOM 778 C CA . ARG A 1 94 ? -6.002 -1.962 10.152 1.00 93.31 94 ARG A CA 1
ATOM 779 C C . ARG A 1 94 ? -6.119 -3.255 9.341 1.00 93.31 94 ARG A C 1
ATOM 781 O O . ARG A 1 94 ? -5.978 -4.332 9.914 1.00 93.31 94 ARG A O 1
ATOM 788 N N . LEU A 1 95 ? -6.326 -3.170 8.024 1.00 93.88 95 LEU A N 1
ATOM 789 C CA . LEU A 1 95 ? -6.341 -4.354 7.157 1.00 93.88 95 LEU A CA 1
ATOM 790 C C . LEU A 1 95 ? -5.055 -5.166 7.311 1.00 93.88 95 LEU A C 1
ATOM 792 O O . LEU A 1 95 ? -5.111 -6.381 7.483 1.00 93.88 95 LEU A O 1
ATOM 796 N N . SER A 1 96 ? -3.902 -4.496 7.326 1.00 90.50 96 SER A N 1
ATOM 797 C CA . SER A 1 96 ? -2.609 -5.174 7.453 1.00 90.50 96 SER A CA 1
ATOM 798 C C . SER A 1 96 ? -2.436 -6.007 8.720 1.00 90.50 96 SER A C 1
ATOM 800 O O . SER A 1 96 ? -1.672 -6.967 8.730 1.00 90.50 96 SER A O 1
ATOM 802 N N . GLU A 1 97 ? -3.171 -5.669 9.776 1.00 91.38 97 GLU A N 1
ATOM 803 C CA . GLU A 1 97 ? -3.127 -6.361 11.062 1.00 91.38 97 GLU A CA 1
ATOM 804 C C . GLU A 1 97 ? -4.021 -7.612 11.071 1.00 91.38 97 GLU A C 1
ATOM 806 O O . GLU A 1 97 ? -3.790 -8.533 11.855 1.00 91.38 97 GLU A O 1
ATOM 811 N N . LEU A 1 98 ? -5.052 -7.653 10.217 1.00 94.62 98 LEU A N 1
ATOM 812 C CA . LEU A 1 98 ? -6.043 -8.732 10.181 1.00 94.62 98 LEU A CA 1
ATOM 813 C C . LEU A 1 98 ? -5.811 -9.718 9.031 1.00 94.62 98 LEU A C 1
ATOM 815 O O . LEU A 1 98 ? -5.965 -10.925 9.225 1.00 94.62 98 LEU A O 1
ATOM 819 N N . LEU A 1 99 ? -5.420 -9.231 7.853 1.00 95.88 99 LEU A N 1
ATOM 820 C CA . LEU A 1 99 ? -5.307 -10.036 6.632 1.00 95.88 99 LEU A CA 1
ATOM 821 C C . LEU A 1 99 ? -4.392 -11.270 6.784 1.00 95.88 99 LEU A C 1
ATOM 823 O O . LEU A 1 99 ? -4.835 -12.363 6.422 1.00 95.88 99 LEU A O 1
ATOM 827 N N . PRO A 1 100 ? -3.188 -11.180 7.393 1.00 94.62 100 PRO A N 1
ATOM 828 C CA . PRO A 1 100 ? -2.324 -12.352 7.550 1.00 94.62 100 PRO A CA 1
ATOM 829 C C . PRO A 1 100 ? -2.933 -13.451 8.417 1.00 94.62 100 PRO A C 1
ATOM 831 O O . PRO A 1 100 ? -2.728 -14.635 8.155 1.00 94.62 100 PRO A O 1
ATOM 834 N N . ARG A 1 101 ? -3.666 -13.062 9.467 1.00 94.50 101 ARG A N 1
ATOM 835 C CA . ARG A 1 101 ? -4.194 -13.990 10.471 1.00 94.50 101 ARG A CA 1
ATOM 836 C C . ARG A 1 101 ? -5.528 -14.600 10.060 1.00 94.50 101 ARG A C 1
ATOM 838 O O . ARG A 1 101 ? -5.727 -15.786 10.282 1.00 94.50 101 ARG A O 1
ATOM 845 N N . PHE A 1 102 ? -6.438 -13.792 9.522 1.00 96.88 102 PHE A N 1
ATOM 846 C CA . PHE A 1 102 ? -7.825 -14.204 9.282 1.00 96.88 102 PHE A CA 1
ATOM 847 C C . PHE A 1 102 ? -8.092 -14.631 7.838 1.00 96.88 102 PHE A C 1
ATOM 849 O O . PHE A 1 102 ? -9.043 -15.362 7.600 1.00 96.88 102 PHE A O 1
ATOM 856 N N . PHE A 1 103 ? -7.233 -14.228 6.898 1.00 97.06 103 PHE A N 1
ATOM 857 C CA . PHE A 1 103 ? -7.348 -14.579 5.479 1.00 97.06 103 PHE A CA 1
ATOM 858 C C . PHE A 1 103 ? -6.116 -15.329 4.951 1.00 97.06 103 PHE A C 1
ATOM 860 O O . PHE A 1 103 ? -6.039 -15.641 3.771 1.00 97.06 103 PHE A O 1
ATOM 867 N N . GLY A 1 104 ? -5.107 -15.586 5.793 1.00 95.50 104 GLY A N 1
ATOM 868 C CA . GLY A 1 104 ? -3.863 -16.238 5.368 1.00 95.50 104 GLY A CA 1
ATOM 869 C C . GLY A 1 104 ? -3.003 -15.403 4.408 1.00 95.50 104 GLY A C 1
ATOM 870 O O . GLY A 1 104 ? -1.992 -15.896 3.905 1.00 95.50 104 GLY A O 1
ATOM 871 N N . LEU A 1 105 ? -3.354 -14.133 4.173 1.00 96.12 105 LEU A N 1
ATOM 872 C CA . LEU A 1 105 ? -2.655 -13.234 3.254 1.00 96.12 105 LEU A CA 1
ATOM 873 C C . LEU A 1 105 ? -1.430 -12.618 3.938 1.00 96.12 105 LEU A C 1
ATOM 875 O O . LEU A 1 105 ? -1.471 -11.496 4.442 1.00 96.12 105 LEU A O 1
ATOM 879 N N . LYS A 1 106 ? -0.345 -13.393 4.006 1.00 94.31 106 LYS A N 1
ATOM 880 C CA . LYS A 1 106 ? 0.897 -13.016 4.707 1.00 94.31 106 LYS A CA 1
ATOM 881 C C . LYS A 1 106 ? 1.830 -12.141 3.865 1.00 94.31 106 LYS A C 1
ATOM 883 O O . LYS A 1 106 ? 2.544 -11.308 4.410 1.00 94.31 106 LYS A O 1
ATOM 888 N N . GLU A 1 107 ? 1.793 -12.302 2.544 1.00 94.75 107 GLU A N 1
ATOM 889 C CA . GLU A 1 107 ? 2.673 -11.609 1.596 1.00 94.75 107 GLU A CA 1
ATOM 890 C C . GLU A 1 107 ? 2.103 -10.236 1.213 1.00 94.75 107 GLU A C 1
ATOM 892 O O . GLU A 1 107 ? 1.611 -10.026 0.101 1.00 94.75 107 GLU A O 1
ATOM 897 N N . ILE A 1 108 ? 2.128 -9.309 2.170 1.00 94.25 108 ILE A N 1
ATOM 898 C CA . ILE A 1 108 ? 1.504 -7.991 2.044 1.00 94.25 108 ILE A CA 1
ATOM 899 C C . ILE A 1 108 ? 2.483 -6.839 2.264 1.00 94.25 108 ILE A C 1
ATOM 901 O O . ILE A 1 108 ? 3.447 -6.950 3.016 1.00 94.25 108 ILE A O 1
ATOM 905 N N . ALA A 1 109 ? 2.192 -5.687 1.670 1.00 92.56 109 ALA A N 1
ATOM 906 C CA . ALA A 1 109 ? 2.894 -4.437 1.936 1.00 92.56 109 ALA A CA 1
ATOM 907 C C . ALA A 1 109 ? 1.912 -3.267 2.014 1.00 92.56 109 ALA A C 1
ATOM 909 O O . ALA A 1 109 ? 0.835 -3.296 1.420 1.00 92.56 109 ALA A O 1
ATOM 910 N N . PHE A 1 110 ? 2.297 -2.217 2.728 1.00 92.31 110 PHE A N 1
ATOM 911 C CA . PHE A 1 110 ? 1.528 -0.982 2.824 1.00 92.31 110 PHE A CA 1
ATOM 912 C C . PHE A 1 110 ? 2.416 0.210 2.550 1.00 92.31 110 PHE A C 1
ATOM 914 O O . PHE A 1 110 ? 3.529 0.305 3.070 1.00 92.31 110 PHE A O 1
ATOM 921 N N . PHE A 1 111 ? 1.867 1.166 1.815 1.00 90.75 111 PHE A N 1
ATOM 922 C CA . PHE A 1 111 ? 2.530 2.419 1.503 1.00 90.75 111 PHE A CA 1
ATOM 923 C C . PHE A 1 111 ? 1.623 3.583 1.847 1.00 90.75 111 PHE A C 1
ATOM 925 O O . PHE A 1 111 ? 0.424 3.552 1.578 1.00 90.75 111 PHE A O 1
ATOM 932 N N . ARG A 1 112 ? 2.213 4.649 2.384 1.00 91.56 112 ARG A N 1
ATOM 933 C CA . ARG A 1 112 ? 1.542 5.935 2.531 1.00 91.56 112 ARG A CA 1
ATOM 934 C C . ARG A 1 112 ? 2.382 7.050 1.944 1.00 91.56 112 ARG A C 1
ATOM 936 O O . ARG A 1 112 ? 3.465 7.341 2.460 1.00 91.56 112 ARG A O 1
ATOM 943 N N . PHE A 1 113 ? 1.846 7.726 0.941 1.00 91.31 113 PHE A N 1
ATOM 944 C CA . PHE A 1 113 ? 2.471 8.882 0.319 1.00 91.31 113 PHE A CA 1
ATOM 945 C C . PHE A 1 113 ? 1.752 10.172 0.700 1.00 91.31 113 PHE A C 1
ATOM 947 O O . PHE A 1 113 ? 0.554 10.186 0.976 1.00 91.31 113 PHE A O 1
ATOM 954 N N . HIS A 1 114 ? 2.494 11.273 0.679 1.00 89.81 114 HIS A N 1
ATOM 955 C CA . HIS A 1 114 ? 1.901 12.587 0.474 1.00 89.81 114 HIS A CA 1
ATOM 956 C C . HIS A 1 114 ? 2.530 13.250 -0.744 1.00 89.81 114 HIS A C 1
ATOM 958 O O . HIS A 1 114 ? 3.712 13.032 -1.032 1.00 89.81 114 HIS A O 1
ATOM 964 N N . SER A 1 115 ? 1.754 14.086 -1.425 1.00 89.69 115 SER A N 1
ATOM 965 C CA . SER A 1 115 ? 2.272 15.004 -2.431 1.00 89.69 115 SER A CA 1
ATOM 966 C C . SER A 1 115 ? 2.281 16.439 -1.919 1.00 89.69 115 SER A C 1
ATOM 968 O O . SER A 1 115 ? 1.374 16.845 -1.190 1.00 89.69 115 SER A O 1
ATOM 970 N N . SER A 1 116 ? 3.289 17.216 -2.311 1.00 81.69 116 SER A N 1
ATOM 971 C CA . SER A 1 116 ? 3.300 18.674 -2.149 1.00 81.69 116 SER A CA 1
ATOM 972 C C . SER A 1 116 ? 2.854 19.374 -3.432 1.00 81.69 116 SER A C 1
ATOM 974 O O . SER A 1 116 ? 3.059 18.850 -4.530 1.00 81.69 116 SER A O 1
ATOM 976 N N . ALA A 1 117 ? 2.290 20.577 -3.296 1.00 69.50 117 ALA A N 1
ATOM 977 C CA . ALA A 1 117 ? 2.098 21.488 -4.420 1.00 69.50 117 ALA A CA 1
ATOM 978 C C . ALA A 1 117 ? 3.439 21.842 -5.096 1.00 69.50 117 ALA A C 1
ATOM 980 O O . ALA A 1 117 ? 4.511 21.627 -4.530 1.00 69.50 117 ALA A O 1
ATOM 981 N N . ALA A 1 118 ? 3.335 22.328 -6.334 1.00 63.62 118 ALA A N 1
ATOM 982 C CA . ALA A 1 118 ? 4.395 22.461 -7.332 1.00 63.62 118 ALA A CA 1
ATOM 983 C C . ALA A 1 118 ? 5.797 22.865 -6.799 1.00 63.62 118 ALA A C 1
ATOM 985 O O . ALA A 1 118 ? 5.902 23.830 -6.044 1.00 63.62 118 ALA A O 1
ATOM 986 N N . PRO A 1 119 ? 6.884 22.201 -7.255 1.00 68.31 119 PRO A N 1
ATOM 987 C CA . PRO A 1 119 ? 6.896 20.998 -8.092 1.00 68.31 119 PRO A CA 1
ATOM 988 C C . PRO A 1 119 ? 6.385 19.772 -7.317 1.00 68.31 119 PRO A C 1
ATOM 990 O O . PRO A 1 119 ? 6.663 19.614 -6.129 1.00 68.31 119 PRO A O 1
ATOM 993 N N . ALA A 1 120 ? 5.640 18.892 -7.995 1.00 77.62 120 ALA A N 1
ATOM 994 C CA . ALA A 1 120 ? 5.029 17.724 -7.364 1.00 77.62 120 ALA A CA 1
ATOM 995 C C . ALA A 1 120 ? 6.100 16.743 -6.858 1.00 77.62 120 ALA A C 1
ATOM 997 O O . ALA A 1 120 ? 6.684 15.970 -7.624 1.00 77.62 120 ALA A O 1
ATOM 998 N N . LYS A 1 121 ? 6.350 16.768 -5.548 1.00 86.50 121 LYS A N 1
ATOM 999 C CA . LYS A 1 121 ? 7.183 15.789 -4.847 1.00 86.50 121 LYS A CA 1
ATOM 1000 C C . LYS A 1 121 ? 6.281 14.773 -4.172 1.00 86.50 121 LYS A C 1
ATOM 1002 O O . LYS A 1 121 ? 5.257 15.146 -3.612 1.00 86.50 121 LYS A O 1
ATOM 1007 N N . TYR A 1 122 ? 6.674 13.505 -4.227 1.00 89.94 122 TYR A N 1
ATOM 1008 C CA . TYR A 1 122 ? 5.915 12.390 -3.666 1.00 89.94 122 TYR A CA 1
ATOM 1009 C C . TYR A 1 122 ? 6.772 11.736 -2.601 1.00 89.94 122 TYR A C 1
ATOM 1011 O O . TYR A 1 122 ? 7.770 11.084 -2.912 1.00 89.94 122 TYR A O 1
ATOM 1019 N N . ASN A 1 123 ? 6.387 11.949 -1.352 1.00 88.00 123 ASN A N 1
ATOM 1020 C CA . ASN A 1 123 ? 7.162 11.532 -0.201 1.00 88.00 123 ASN A CA 1
ATOM 1021 C C . ASN A 1 123 ? 6.477 10.345 0.454 1.00 88.00 123 ASN A C 1
ATOM 1023 O O . ASN A 1 123 ? 5.327 10.431 0.893 1.00 88.00 123 ASN A O 1
ATOM 1027 N N . LEU A 1 124 ? 7.206 9.243 0.543 1.00 88.00 124 LEU A N 1
ATOM 1028 C CA . LEU A 1 124 ? 6.794 8.090 1.315 1.00 88.00 124 LEU A CA 1
ATOM 1029 C C . LEU A 1 124 ? 6.938 8.414 2.808 1.00 88.00 124 LEU A C 1
ATOM 1031 O O . LEU A 1 124 ? 8.020 8.729 3.290 1.00 88.00 124 LEU A O 1
ATOM 1035 N N . THR A 1 125 ? 5.837 8.345 3.547 1.00 86.38 125 THR A N 1
ATOM 1036 C CA . THR A 1 125 ? 5.782 8.719 4.974 1.00 86.38 125 THR A CA 1
ATOM 1037 C C . THR A 1 125 ? 5.637 7.547 5.920 1.00 86.38 125 THR A C 1
ATOM 1039 O O . THR A 1 125 ? 5.871 7.684 7.119 1.00 86.38 125 THR A O 1
ATOM 1042 N N . LYS A 1 126 ? 5.131 6.426 5.417 1.00 86.38 126 LYS A N 1
ATOM 1043 C CA . LYS A 1 126 ? 4.991 5.191 6.172 1.00 86.38 126 LYS A CA 1
ATOM 1044 C C . LYS A 1 126 ? 5.040 4.044 5.184 1.00 86.38 126 LYS A C 1
ATOM 1046 O O . LYS A 1 126 ? 4.376 4.096 4.151 1.00 86.38 126 LYS A O 1
ATOM 1051 N N . MET A 1 127 ? 5.813 3.033 5.533 1.00 86.12 127 MET A N 1
ATOM 1052 C CA . MET A 1 127 ? 5.836 1.765 4.837 1.00 86.12 127 MET A CA 1
ATOM 1053 C C . MET A 1 127 ? 5.925 0.657 5.873 1.00 86.12 127 MET A C 1
ATOM 1055 O O . MET A 1 127 ? 6.562 0.831 6.911 1.00 86.12 127 MET A O 1
ATOM 1059 N N . PHE A 1 128 ? 5.309 -0.472 5.572 1.00 86.69 128 PHE A N 1
ATOM 1060 C CA . PHE A 1 128 ? 5.820 -1.752 6.031 1.00 86.69 128 PHE A CA 1
ATOM 1061 C C . PHE A 1 128 ? 5.755 -2.726 4.854 1.00 86.69 128 PHE A C 1
ATOM 1063 O O . PHE A 1 128 ? 4.933 -2.564 3.947 1.00 86.69 128 PHE A O 1
ATOM 1070 N N . ASN A 1 129 ? 6.608 -3.738 4.883 1.00 87.06 129 ASN A N 1
ATOM 1071 C CA . ASN A 1 129 ? 6.598 -4.816 3.915 1.00 87.06 129 ASN A CA 1
ATOM 1072 C C . ASN A 1 129 ? 6.755 -6.134 4.674 1.00 87.06 129 ASN A C 1
ATOM 1074 O O . ASN A 1 129 ? 7.774 -6.346 5.324 1.00 87.06 129 ASN A O 1
ATOM 1078 N N . LEU A 1 130 ? 5.714 -6.960 4.640 1.00 86.44 130 LEU A N 1
ATOM 1079 C CA . LEU A 1 130 ? 5.715 -8.327 5.161 1.00 86.44 130 LEU A CA 1
ATOM 1080 C C . LEU A 1 130 ? 5.828 -9.357 4.033 1.00 86.44 130 LEU A C 1
ATOM 1082 O O . LEU A 1 130 ? 5.858 -10.551 4.314 1.00 86.44 130 LEU A O 1
ATOM 1086 N N . SER A 1 131 ? 5.883 -8.922 2.769 1.00 79.69 131 SER A N 1
ATOM 1087 C CA . SER A 1 131 ? 6.236 -9.831 1.686 1.00 79.69 131 SER A CA 1
ATOM 1088 C C . SER A 1 131 ? 7.705 -10.228 1.798 1.00 79.69 131 SER A C 1
ATOM 1090 O O . SER A 1 131 ? 8.555 -9.415 2.167 1.00 79.69 131 SER A O 1
ATOM 1092 N N . GLY A 1 132 ? 8.014 -11.473 1.441 1.00 73.75 132 GLY A N 1
ATOM 1093 C CA . GLY A 1 132 ? 9.391 -11.950 1.314 1.00 73.75 132 GLY A CA 1
ATOM 1094 C C . GLY A 1 132 ? 10.152 -11.288 0.159 1.00 73.75 132 GLY A C 1
ATOM 1095 O O . GLY A 1 132 ? 11.343 -11.532 -0.019 1.00 73.75 132 GLY A O 1
ATOM 1096 N N . VAL A 1 133 ? 9.481 -10.448 -0.635 1.00 77.06 133 VAL A N 1
ATOM 1097 C CA . VAL A 1 133 ? 10.068 -9.697 -1.743 1.00 77.06 133 VAL A CA 1
ATOM 1098 C C . VAL A 1 133 ? 10.615 -8.381 -1.214 1.00 77.06 133 VAL A C 1
ATOM 1100 O O . VAL A 1 133 ? 9.893 -7.571 -0.629 1.00 77.06 133 VAL A O 1
ATOM 1103 N N . PHE A 1 134 ? 11.894 -8.122 -1.470 1.00 68.44 134 PHE A N 1
ATOM 1104 C CA . PHE A 1 134 ? 12.497 -6.837 -1.149 1.00 68.44 134 PHE A CA 1
ATOM 1105 C C . PHE A 1 134 ? 11.943 -5.743 -2.071 1.00 68.44 134 PHE A C 1
ATOM 1107 O O . PHE A 1 134 ? 12.432 -5.524 -3.176 1.00 68.44 134 PHE A O 1
ATOM 1114 N N . LEU A 1 135 ? 10.914 -5.035 -1.607 1.00 67.88 135 LEU A N 1
ATOM 1115 C CA . LEU A 1 135 ? 10.504 -3.757 -2.179 1.00 67.88 135 LEU A CA 1
ATOM 1116 C C . LEU A 1 135 ? 11.451 -2.701 -1.597 1.00 67.88 135 LEU A C 1
ATOM 1118 O O . LEU A 1 135 ? 11.397 -2.454 -0.389 1.00 67.88 135 LEU A O 1
ATOM 1122 N N . PRO A 1 136 ? 12.368 -2.125 -2.392 1.00 55.56 136 PRO A N 1
ATOM 1123 C CA . PRO A 1 136 ? 13.452 -1.326 -1.859 1.00 55.56 136 PRO A CA 1
ATOM 1124 C C . PRO A 1 136 ? 12.876 -0.083 -1.187 1.00 55.56 136 PRO A C 1
ATOM 1126 O O . PRO A 1 136 ? 12.237 0.782 -1.792 1.00 55.56 136 PRO A O 1
ATOM 1129 N N . MET A 1 137 ? 13.081 -0.055 0.124 1.00 56.06 137 MET A N 1
ATOM 1130 C CA . MET A 1 137 ? 12.643 1.005 1.011 1.00 56.06 137 MET A CA 1
ATOM 1131 C C . MET A 1 137 ? 13.521 2.224 0.794 1.00 56.06 137 MET A C 1
ATOM 1133 O O . MET A 1 137 ? 14.740 2.094 0.849 1.00 56.06 137 MET A O 1
ATOM 1137 N N . GLY A 1 138 ? 12.917 3.401 0.603 1.00 55.47 138 GLY A N 1
ATOM 1138 C CA . GLY A 1 138 ? 13.657 4.662 0.692 1.00 55.47 138 GLY A CA 1
ATOM 1139 C C . GLY A 1 138 ? 14.916 4.657 -0.169 1.00 55.47 138 GLY A C 1
ATOM 1140 O O . GLY A 1 138 ? 16.003 4.970 0.315 1.00 55.47 138 GLY A O 1
ATOM 1141 N N . ILE A 1 139 ? 14.755 4.231 -1.422 1.00 55.62 139 ILE A N 1
ATOM 1142 C CA . ILE A 1 139 ? 15.811 4.260 -2.422 1.00 55.62 139 ILE A CA 1
ATOM 1143 C C . ILE A 1 139 ? 16.411 5.667 -2.383 1.00 55.62 139 ILE A C 1
ATOM 1145 O O . ILE A 1 139 ? 15.628 6.616 -2.372 1.00 55.62 139 ILE A O 1
ATOM 1149 N N . GLY A 1 140 ? 17.736 5.756 -2.185 1.00 54.72 140 GLY A N 1
ATOM 1150 C CA . GLY A 1 140 ? 18.429 6.841 -1.469 1.00 54.72 140 GLY A CA 1
ATOM 1151 C C . GLY A 1 140 ? 17.924 8.252 -1.764 1.00 54.72 140 GLY A C 1
ATOM 1152 O O . GLY A 1 140 ? 17.358 8.482 -2.815 1.00 54.72 140 GLY A O 1
ATOM 1153 N N . SER A 1 141 ? 18.166 9.217 -0.869 1.00 60.56 141 SER A N 1
ATOM 1154 C CA . SER A 1 141 ? 17.571 10.578 -0.832 1.00 60.56 141 SER A CA 1
ATOM 1155 C C . SER A 1 141 ? 17.446 11.385 -2.148 1.00 60.56 141 SER A C 1
ATOM 1157 O O . SER A 1 141 ? 16.818 12.443 -2.144 1.00 60.56 141 SER A O 1
ATOM 1159 N N . LYS A 1 142 ? 18.022 10.917 -3.259 1.00 78.12 142 LYS A N 1
ATOM 1160 C CA . LYS A 1 142 ? 17.978 11.487 -4.608 1.00 78.12 142 LYS A CA 1
ATOM 1161 C C . LYS A 1 142 ? 17.199 10.665 -5.654 1.00 78.12 142 LYS A C 1
ATOM 1163 O O . LYS A 1 142 ? 17.085 11.143 -6.777 1.00 78.12 142 LYS A O 1
ATOM 1168 N N . GLU A 1 143 ? 16.694 9.471 -5.341 1.00 87.62 143 GLU A N 1
ATOM 1169 C CA . GLU A 1 143 ? 15.952 8.637 -6.297 1.00 87.62 143 GLU A CA 1
ATOM 1170 C C . GLU A 1 143 ? 14.449 8.942 -6.321 1.00 87.62 143 GLU A C 1
ATOM 1172 O O . GLU A 1 143 ? 13.844 9.377 -5.336 1.00 87.62 143 GLU A O 1
ATOM 1177 N N . HIS A 1 144 ? 13.820 8.680 -7.465 1.00 90.00 144 HIS A N 1
ATOM 1178 C CA . HIS A 1 144 ? 12.416 8.976 -7.705 1.00 90.00 144 HIS A CA 1
ATOM 1179 C C . HIS A 1 144 ? 11.598 7.694 -7.802 1.00 90.00 144 HIS A C 1
ATOM 1181 O O . HIS A 1 144 ? 11.702 6.957 -8.784 1.00 90.00 144 HIS A O 1
ATOM 1187 N N . HIS A 1 145 ? 10.709 7.480 -6.82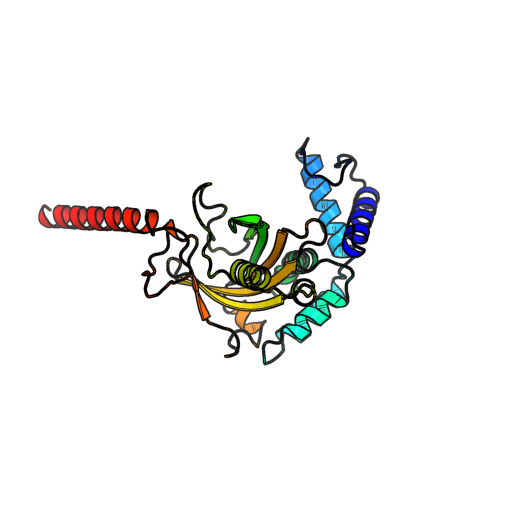7 1.00 91.25 145 HIS A N 1
ATOM 1188 C CA . HIS A 1 145 ? 9.709 6.408 -6.867 1.00 91.25 145 HIS A CA 1
ATOM 1189 C C . HIS A 1 145 ? 9.011 6.343 -8.230 1.00 91.25 145 HIS A C 1
ATOM 1191 O O . HIS A 1 145 ? 8.658 7.380 -8.812 1.00 91.25 145 HIS A O 1
ATOM 1197 N N . CYS A 1 146 ? 8.787 5.124 -8.722 1.00 92.25 146 CYS A N 1
ATOM 1198 C CA . CYS A 1 146 ? 8.116 4.909 -9.996 1.00 92.25 146 CYS A CA 1
ATOM 1199 C C . CYS A 1 146 ? 6.750 5.609 -10.028 1.00 92.25 146 CYS A C 1
ATOM 1201 O O . CYS A 1 146 ? 5.872 5.373 -9.199 1.00 92.25 146 CYS A O 1
ATOM 1203 N N . ARG A 1 147 ? 6.548 6.472 -11.027 1.00 93.56 147 ARG A N 1
ATOM 1204 C CA . ARG A 1 147 ? 5.318 7.264 -11.179 1.00 93.56 147 ARG A CA 1
ATOM 1205 C C . ARG A 1 147 ? 4.098 6.450 -11.620 1.00 93.56 147 ARG A C 1
ATOM 1207 O O . ARG A 1 147 ? 2.999 6.993 -11.635 1.00 93.56 147 ARG A O 1
ATOM 1214 N N . ARG A 1 148 ? 4.300 5.170 -11.948 1.00 95.12 148 ARG A N 1
ATOM 1215 C CA . ARG A 1 148 ? 3.255 4.188 -12.272 1.00 95.12 148 ARG A CA 1
ATOM 1216 C C . ARG A 1 148 ? 2.773 3.381 -11.070 1.00 95.12 148 ARG A C 1
ATOM 1218 O O . ARG A 1 148 ? 1.898 2.534 -11.209 1.00 95.12 148 ARG A O 1
ATOM 1225 N N . TRP A 1 149 ? 3.331 3.619 -9.885 1.00 94.81 149 TRP A N 1
ATOM 1226 C CA . TRP A 1 149 ? 2.735 3.082 -8.669 1.00 94.81 149 TRP A CA 1
ATOM 1227 C C . TRP A 1 149 ? 1.359 3.707 -8.471 1.00 94.81 149 TRP A C 1
ATOM 1229 O O . TRP A 1 149 ? 1.237 4.934 -8.443 1.00 94.81 149 TRP A O 1
ATOM 1239 N N . LEU A 1 150 ? 0.342 2.865 -8.293 1.00 96.06 150 LEU A N 1
ATOM 1240 C CA . LEU A 1 150 ? -1.045 3.287 -8.124 1.00 96.06 150 LEU A CA 1
ATOM 1241 C C . LEU A 1 150 ? -1.242 4.434 -7.108 1.00 96.06 150 LEU A C 1
ATOM 1243 O O . LEU A 1 150 ? -1.866 5.430 -7.476 1.00 96.06 150 LEU A O 1
ATOM 1247 N N . PRO A 1 151 ? -0.660 4.408 -5.884 1.00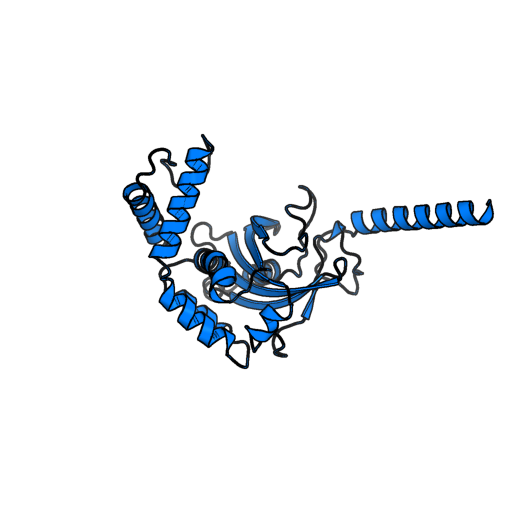 94.62 151 PRO A N 1
ATOM 1248 C CA . PRO A 1 151 ? -0.797 5.531 -4.950 1.00 94.62 151 PRO A CA 1
ATOM 1249 C C . PRO A 1 151 ? -0.241 6.857 -5.475 1.00 94.62 151 PRO A C 1
ATOM 1251 O O . PRO A 1 151 ? -0.702 7.909 -5.043 1.00 94.62 151 PRO A O 1
ATOM 1254 N N . ILE A 1 152 ? 0.745 6.842 -6.375 1.00 94.50 152 ILE A N 1
ATOM 1255 C CA . ILE A 1 152 ? 1.297 8.054 -6.997 1.00 94.50 152 ILE A CA 1
ATOM 1256 C C . ILE A 1 152 ? 0.427 8.486 -8.181 1.00 94.50 152 ILE A C 1
ATOM 1258 O O . ILE A 1 152 ? 0.199 9.682 -8.354 1.00 94.50 152 ILE A O 1
ATOM 1262 N N . GLN A 1 153 ? -0.096 7.542 -8.967 1.00 94.75 153 GLN A N 1
ATOM 1263 C CA . GLN A 1 153 ? -1.023 7.846 -10.059 1.00 94.75 153 GLN A CA 1
ATOM 1264 C C . GLN A 1 153 ? -2.300 8.527 -9.555 1.00 94.75 153 GLN A C 1
ATOM 1266 O O . GLN A 1 153 ? -2.699 9.549 -10.112 1.00 94.75 153 GLN A O 1
ATOM 1271 N N . LEU A 1 154 ? -2.883 8.041 -8.455 1.00 94.12 154 LEU A N 1
ATOM 1272 C CA . LEU A 1 154 ? -4.046 8.689 -7.843 1.00 94.12 154 LEU A CA 1
ATOM 1273 C C . LEU A 1 154 ? -3.717 10.105 -7.339 1.00 94.12 154 LEU A C 1
ATOM 1275 O O . LEU A 1 154 ? -4.482 11.041 -7.556 1.00 94.12 154 LEU A O 1
ATOM 1279 N N . LEU A 1 155 ? -2.534 10.315 -6.748 1.00 92.44 155 LEU A N 1
ATOM 1280 C CA . LEU A 1 155 ? -2.088 11.658 -6.351 1.00 92.44 155 LEU A CA 1
ATOM 1281 C C . LEU A 1 155 ? -1.915 12.602 -7.555 1.00 92.44 155 LEU A C 1
ATOM 1283 O O . LEU A 1 155 ? -2.259 13.782 -7.450 1.00 92.44 155 LEU A O 1
ATOM 1287 N N . LYS A 1 156 ? -1.408 12.099 -8.693 1.00 91.12 156 LYS A N 1
ATOM 1288 C CA . LYS A 1 156 ? -1.319 12.854 -9.957 1.00 91.12 156 LYS A CA 1
ATOM 1289 C C . LYS A 1 156 ? -2.709 13.251 -10.457 1.00 91.12 156 LYS A C 1
ATOM 1291 O O . LYS A 1 156 ? -2.906 14.420 -10.779 1.00 91.12 156 LYS A O 1
ATOM 1296 N N . SER A 1 1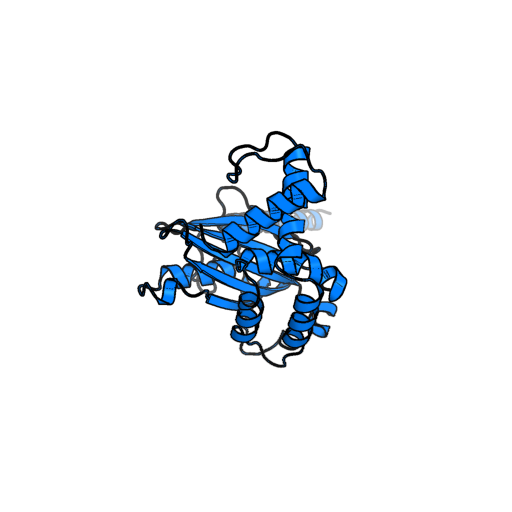57 ? -3.652 12.306 -10.475 1.00 89.94 157 SER A N 1
ATOM 1297 C CA . SER A 1 157 ? -5.040 12.550 -10.892 1.00 89.94 157 SER A CA 1
ATOM 1298 C C . SER A 1 157 ? -5.688 13.645 -10.039 1.00 89.94 157 SER A C 1
ATOM 1300 O O . SER A 1 157 ? -6.155 14.653 -10.569 1.00 89.94 157 SER A O 1
ATOM 1302 N N . LEU A 1 158 ? -5.592 13.539 -8.709 1.00 88.44 158 LEU A N 1
ATOM 1303 C CA . LEU A 1 158 ? -6.113 14.559 -7.792 1.00 88.44 158 LEU A CA 1
ATOM 1304 C C . LEU A 1 158 ? -5.475 15.940 -7.980 1.00 88.44 158 LEU A C 1
ATOM 1306 O O . LEU A 1 158 ? -6.147 16.958 -7.814 1.00 88.44 158 LEU A O 1
ATOM 1310 N N . ALA A 1 159 ? -4.180 16.005 -8.296 1.00 85.44 159 ALA A N 1
ATOM 1311 C CA . ALA A 1 159 ? -3.497 17.276 -8.531 1.00 85.44 159 ALA A CA 1
ATOM 1312 C C . ALA A 1 159 ? -3.957 17.960 -9.832 1.00 85.44 159 ALA A C 1
ATOM 1314 O O . ALA A 1 159 ? -4.012 19.190 -9.882 1.00 85.44 159 ALA A O 1
ATOM 1315 N N . GLN A 1 160 ? -4.298 17.176 -10.860 1.00 82.06 160 GLN A N 1
ATOM 1316 C CA . GLN A 1 160 ? -4.765 17.663 -12.162 1.00 82.06 160 GLN A CA 1
ATOM 1317 C C . GLN A 1 160 ? -6.232 18.115 -12.144 1.00 82.06 160 GLN A C 1
ATOM 1319 O O . GLN A 1 160 ? -6.597 19.011 -12.907 1.00 82.06 160 GLN A O 1
ATOM 1324 N N . ASN A 1 161 ? -7.056 17.560 -11.251 1.00 77.31 161 ASN A N 1
ATOM 1325 C CA . ASN A 1 161 ? -8.457 17.954 -11.112 1.00 77.31 161 ASN A CA 1
ATOM 1326 C C . ASN A 1 161 ? -8.570 19.420 -10.667 1.00 77.31 161 ASN A C 1
ATOM 1328 O O . ASN A 1 161 ? -8.152 19.794 -9.571 1.00 77.31 161 ASN A O 1
ATOM 1332 N N . LYS A 1 162 ? -9.115 20.288 -11.525 1.00 64.56 162 LYS A N 1
ATOM 1333 C CA . LYS A 1 162 ? -9.303 21.719 -11.217 1.00 64.56 162 LYS A CA 1
ATOM 1334 C C . LYS A 1 162 ? -10.546 21.985 -10.367 1.00 64.56 162 LYS A C 1
ATOM 1336 O O . LYS A 1 162 ? -10.590 23.003 -9.686 1.00 64.56 162 LYS A O 1
ATOM 1341 N N . ASP A 1 163 ? -11.493 21.054 -10.371 1.00 65.25 163 ASP A N 1
ATOM 1342 C CA . ASP A 1 163 ? -12.724 21.128 -9.597 1.00 65.25 163 ASP A CA 1
ATOM 1343 C C . ASP A 1 163 ? -12.458 20.862 -8.104 1.00 65.25 163 ASP A C 1
ATOM 1345 O O . ASP A 1 163 ? -11.918 19.821 -7.707 1.00 65.25 163 ASP A O 1
ATOM 1349 N N . SER A 1 164 ? -12.800 21.840 -7.267 1.00 60.84 164 SER A N 1
ATOM 1350 C CA . SER A 1 164 ? -12.619 21.778 -5.819 1.00 60.84 164 SER A CA 1
ATOM 1351 C C . SER A 1 164 ? -13.533 20.764 -5.131 1.00 60.84 164 SER A C 1
ATOM 1353 O O . SER A 1 164 ? -13.139 20.239 -4.088 1.00 60.84 164 SER A O 1
ATOM 1355 N N . GLU A 1 165 ? -14.711 20.465 -5.690 1.00 57.91 165 GLU A N 1
ATOM 1356 C CA . GLU A 1 165 ? -15.639 19.496 -5.094 1.00 57.91 165 GLU A CA 1
ATOM 1357 C C . GLU A 1 165 ? -15.150 18.064 -5.327 1.00 57.91 165 GLU A C 1
ATOM 1359 O O . GLU A 1 165 ? -15.029 17.286 -4.378 1.00 57.91 165 GLU A O 1
ATOM 1364 N N . GLN A 1 166 ? -14.717 17.737 -6.547 1.00 58.94 166 GLN A N 1
ATOM 1365 C CA . GLN A 1 166 ? -14.159 16.417 -6.874 1.00 58.94 166 GLN A CA 1
ATOM 1366 C C . GLN A 1 166 ? -12.807 16.144 -6.197 1.00 58.94 166 GLN A C 1
ATOM 1368 O O . GLN A 1 166 ? -12.499 14.999 -5.877 1.00 58.94 166 GLN A O 1
ATOM 1373 N N . LYS A 1 167 ? -12.013 17.182 -5.897 1.00 58.34 167 LYS A N 1
ATOM 1374 C CA . LYS A 1 167 ? -10.789 17.062 -5.076 1.00 58.34 167 LYS A CA 1
ATOM 1375 C C . LYS A 1 167 ? -11.051 16.592 -3.642 1.00 58.34 167 LYS A C 1
ATOM 1377 O O . LYS A 1 167 ? -10.127 16.116 -2.976 1.00 58.34 167 LYS A O 1
ATOM 1382 N N . SER A 1 168 ? -12.272 16.779 -3.141 1.00 61.38 168 SER A N 1
ATOM 1383 C CA . SER A 1 168 ? -12.630 16.453 -1.760 1.00 61.38 168 SER A CA 1
ATOM 1384 C C . SER A 1 168 ? -13.049 14.992 -1.570 1.00 61.38 168 SER A C 1
ATOM 1386 O O . SER A 1 168 ? -12.921 14.465 -0.459 1.00 61.38 168 SER A O 1
ATOM 1388 N N . LEU A 1 169 ? -13.495 14.331 -2.644 1.00 73.75 169 LEU A N 1
ATOM 1389 C CA . LEU A 1 169 ? -13.906 12.933 -2.620 1.00 73.75 169 LEU A CA 1
ATOM 1390 C C . LEU A 1 169 ? -12.679 12.010 -2.696 1.00 73.75 169 LEU A C 1
ATOM 1392 O O . LEU A 1 169 ? -11.788 12.234 -3.519 1.00 73.75 169 LEU A O 1
ATOM 1396 N N . PRO A 1 170 ? -12.601 10.969 -1.849 1.00 85.31 170 PRO A N 1
ATOM 1397 C CA . PRO A 1 170 ? -11.559 9.964 -1.978 1.00 85.31 170 PRO A CA 1
ATOM 1398 C C . PRO A 1 170 ? -11.675 9.224 -3.314 1.00 85.31 170 PRO A C 1
ATOM 1400 O O . PRO A 1 170 ? -12.729 8.687 -3.641 1.00 85.31 170 PRO A O 1
ATOM 1403 N N . GLN A 1 171 ? -10.578 9.167 -4.063 1.00 91.69 171 GLN A N 1
ATOM 1404 C CA . GLN A 1 171 ? -10.438 8.301 -5.227 1.00 91.69 171 GLN A CA 1
ATOM 1405 C C . GLN A 1 171 ? -9.958 6.924 -4.780 1.00 91.69 171 GLN A C 1
ATOM 1407 O O . GLN A 1 171 ? -9.044 6.832 -3.958 1.00 91.69 171 GLN A O 1
ATOM 1412 N N . ILE A 1 172 ? -10.533 5.872 -5.357 1.00 95.25 172 ILE A N 1
ATOM 1413 C CA . ILE A 1 172 ? -10.130 4.483 -5.145 1.00 95.25 172 ILE A CA 1
ATOM 1414 C C . ILE A 1 172 ? -9.852 3.807 -6.484 1.00 95.25 172 ILE A C 1
ATOM 1416 O O . ILE A 1 172 ? -10.562 4.035 -7.461 1.00 95.25 172 ILE A O 1
ATOM 1420 N N . ALA A 1 173 ? -8.832 2.958 -6.526 1.00 97.25 173 ALA A N 1
ATOM 1421 C CA . ALA A 1 173 ? -8.559 2.108 -7.675 1.00 97.25 173 ALA A CA 1
ATOM 1422 C C . ALA A 1 173 ? -7.859 0.812 -7.256 1.00 97.25 173 ALA A C 1
ATOM 1424 O O . ALA A 1 173 ? -7.310 0.713 -6.150 1.00 97.25 173 ALA A O 1
ATOM 1425 N N . ALA A 1 174 ? -7.837 -0.145 -8.182 1.00 98.06 174 ALA A N 1
ATOM 1426 C CA . ALA A 1 174 ? -6.998 -1.330 -8.125 1.00 98.06 174 ALA A CA 1
ATOM 1427 C C . ALA A 1 174 ? -6.045 -1.379 -9.330 1.00 98.06 174 ALA A C 1
ATOM 1429 O O . ALA A 1 174 ? -6.339 -0.826 -10.388 1.00 98.06 174 ALA A O 1
ATOM 1430 N N . GLN A 1 175 ? -4.897 -2.033 -9.163 1.00 98.06 175 GLN A N 1
ATOM 1431 C CA . GLN A 1 175 ? -3.899 -2.248 -10.212 1.00 98.06 175 GLN A CA 1
ATOM 1432 C C . GLN A 1 175 ? -3.144 -3.545 -9.947 1.00 98.06 175 GLN A C 1
ATOM 1434 O O . GLN A 1 175 ? -2.769 -3.832 -8.811 1.00 98.06 175 GLN A O 1
ATOM 1439 N N . ARG A 1 176 ? -2.827 -4.275 -11.010 1.00 98.19 176 ARG A N 1
ATOM 1440 C CA . ARG A 1 176 ? -1.846 -5.357 -10.993 1.00 98.19 176 ARG A CA 1
ATOM 1441 C C . ARG A 1 176 ? -0.486 -4.809 -11.421 1.00 98.19 176 ARG A C 1
ATOM 1443 O O . ARG A 1 176 ? -0.281 -4.423 -12.565 1.00 98.19 176 ARG A O 1
ATOM 1450 N N . SER A 1 177 ? 0.437 -4.701 -10.478 1.00 95.50 177 SER A N 1
ATOM 1451 C CA . SER A 1 177 ? 1.754 -4.094 -10.663 1.00 95.50 177 SER A CA 1
ATOM 1452 C C . SER A 1 177 ? 2.803 -5.172 -10.915 1.00 95.50 177 SER A C 1
ATOM 1454 O O . SER A 1 177 ? 3.152 -5.914 -9.996 1.00 95.50 177 SER A O 1
ATOM 1456 N N . ARG A 1 178 ? 3.330 -5.242 -12.139 1.00 95.44 178 ARG A N 1
ATOM 1457 C CA . ARG A 1 178 ? 4.390 -6.179 -12.528 1.00 95.44 178 ARG A CA 1
ATOM 1458 C C . ARG A 1 178 ? 5.753 -5.514 -12.379 1.00 95.44 178 ARG A C 1
ATOM 1460 O O . ARG A 1 178 ? 6.059 -4.557 -13.088 1.00 95.44 178 ARG A O 1
ATOM 1467 N N . PHE A 1 179 ? 6.570 -5.997 -11.451 1.00 92.50 179 PHE A N 1
ATOM 1468 C CA . PHE A 1 179 ? 7.916 -5.480 -11.216 1.00 92.50 179 PHE A CA 1
ATOM 1469 C C . PHE A 1 179 ? 8.901 -6.106 -12.199 1.00 92.50 179 PHE A C 1
ATOM 1471 O O . PHE A 1 179 ? 9.327 -7.248 -12.026 1.00 92.50 179 PHE A O 1
ATOM 1478 N N . ILE A 1 180 ? 9.294 -5.337 -13.214 1.00 91.38 180 ILE A N 1
ATOM 1479 C CA . ILE A 1 180 ? 10.073 -5.848 -14.352 1.00 91.38 180 ILE A CA 1
ATOM 1480 C C . ILE A 1 180 ? 11.451 -6.411 -13.972 1.00 91.38 180 ILE A C 1
ATOM 1482 O O . ILE A 1 180 ? 11.944 -7.310 -14.643 1.00 91.38 180 ILE A O 1
ATOM 1486 N N . ASN A 1 181 ? 12.069 -5.914 -12.896 1.00 85.06 181 ASN A N 1
ATOM 1487 C CA . ASN A 1 181 ? 13.377 -6.391 -12.437 1.00 85.06 181 ASN A CA 1
ATOM 1488 C C . ASN A 1 181 ? 13.281 -7.531 -11.415 1.00 85.06 181 ASN A C 1
ATOM 1490 O O . ASN A 1 181 ? 14.270 -8.229 -11.203 1.00 85.06 181 ASN A O 1
ATOM 1494 N N . LEU A 1 182 ? 12.129 -7.684 -10.758 1.00 83.69 182 LEU A N 1
ATOM 1495 C CA . LEU A 1 182 ? 11.932 -8.663 -9.685 1.00 83.69 182 LEU A CA 1
ATOM 1496 C C . LEU A 1 182 ? 11.198 -9.915 -10.171 1.00 83.69 182 LEU A C 1
ATOM 1498 O O . LEU A 1 182 ? 11.195 -10.910 -9.461 1.00 83.69 182 LEU A O 1
ATOM 1502 N N . ASN A 1 183 ? 10.601 -9.876 -11.369 1.00 85.06 183 ASN A N 1
ATOM 1503 C CA . ASN A 1 183 ? 9.718 -10.925 -11.884 1.00 85.06 183 ASN A CA 1
ATOM 1504 C C . ASN A 1 183 ? 8.586 -11.279 -10.898 1.00 85.06 183 ASN A C 1
ATOM 1506 O O . ASN A 1 183 ? 8.183 -12.430 -10.763 1.00 85.06 183 ASN A O 1
ATOM 1510 N N . GLU A 1 184 ? 8.094 -10.263 -10.192 1.00 91.38 184 GLU A N 1
ATOM 1511 C CA . GLU A 1 184 ? 7.048 -10.379 -9.182 1.00 91.38 184 GLU A CA 1
ATOM 1512 C C . GLU A 1 184 ? 5.850 -9.524 -9.578 1.00 91.38 184 GLU A C 1
ATOM 1514 O O . GLU A 1 184 ? 5.993 -8.452 -10.177 1.00 91.38 184 GLU A O 1
ATOM 1519 N N . GLU A 1 185 ? 4.660 -9.980 -9.203 1.00 94.50 185 GLU A N 1
ATOM 1520 C CA . GLU A 1 185 ? 3.414 -9.279 -9.471 1.00 94.50 185 GLU A CA 1
ATOM 1521 C C . GLU A 1 185 ? 2.655 -9.020 -8.172 1.00 94.50 185 GLU A C 1
ATOM 1523 O O . GLU A 1 185 ? 2.472 -9.913 -7.341 1.00 94.50 185 GLU A O 1
ATOM 1528 N N . PHE A 1 186 ? 2.200 -7.782 -8.002 1.00 95.75 186 PHE A N 1
ATOM 1529 C CA . PHE A 1 186 ? 1.437 -7.359 -6.838 1.00 95.75 186 PHE A CA 1
ATOM 1530 C C . PHE A 1 186 ? 0.068 -6.847 -7.248 1.00 95.75 186 PHE A C 1
ATOM 1532 O O . PHE A 1 186 ? -0.046 -5.954 -8.082 1.00 95.75 186 PHE A O 1
ATOM 1539 N N . PHE A 1 187 ? -0.972 -7.346 -6.597 1.00 97.88 187 PHE A N 1
ATOM 1540 C CA . PHE A 1 187 ? -2.276 -6.713 -6.609 1.00 97.88 187 PHE A CA 1
ATOM 1541 C C . PHE A 1 187 ? -2.259 -5.537 -5.635 1.00 97.88 187 PHE A C 1
ATOM 1543 O O . PHE A 1 187 ? -1.888 -5.689 -4.473 1.00 97.88 187 PHE A O 1
ATOM 1550 N N . THR A 1 188 ? -2.641 -4.351 -6.084 1.00 96.56 188 THR A N 1
ATOM 1551 C CA . THR A 1 188 ? -2.617 -3.133 -5.276 1.00 96.56 188 THR A CA 1
ATOM 1552 C C . THR A 1 188 ? -3.995 -2.509 -5.252 1.00 96.56 188 THR A C 1
ATOM 1554 O O . THR A 1 188 ? -4.523 -2.176 -6.304 1.00 96.56 188 THR A O 1
ATOM 1557 N N . ILE A 1 189 ? -4.534 -2.276 -4.057 1.00 97.19 189 ILE A N 1
ATOM 1558 C CA . ILE A 1 189 ? -5.682 -1.389 -3.840 1.00 97.19 189 ILE A CA 1
ATOM 1559 C C . ILE A 1 189 ? -5.139 -0.088 -3.271 1.00 97.19 189 ILE A C 1
ATOM 1561 O O . ILE A 1 189 ? -4.377 -0.108 -2.301 1.00 97.19 189 ILE A O 1
ATOM 1565 N N . SER A 1 190 ? -5.514 1.049 -3.848 1.00 96.19 190 SER A N 1
ATOM 1566 C CA . SER A 1 190 ? -5.074 2.348 -3.349 1.00 96.19 190 SER A CA 1
ATOM 1567 C C . SER A 1 190 ? -6.209 3.347 -3.260 1.00 96.19 190 SER A C 1
ATOM 1569 O O . SER A 1 190 ? -7.159 3.318 -4.037 1.00 96.19 190 SER A O 1
ATOM 1571 N N . LEU A 1 191 ? -6.065 4.234 -2.281 1.00 94.94 191 LEU A N 1
ATOM 1572 C CA . LEU A 1 191 ? -6.958 5.334 -1.978 1.00 94.94 191 LEU A CA 1
ATOM 1573 C C . LEU A 1 191 ? -6.155 6.623 -1.957 1.00 94.94 191 LEU A C 1
ATOM 1575 O O . LEU A 1 191 ? -5.064 6.648 -1.383 1.00 94.94 191 LEU A O 1
ATOM 1579 N N . ALA A 1 192 ? -6.701 7.697 -2.513 1.00 92.56 192 ALA A N 1
ATOM 1580 C CA . ALA A 1 192 ? -6.118 9.025 -2.399 1.00 92.56 192 ALA A CA 1
ATOM 1581 C C . ALA A 1 192 ? -7.185 10.084 -2.138 1.00 92.56 192 ALA A C 1
ATOM 1583 O O . ALA A 1 192 ? -8.300 9.989 -2.639 1.00 92.56 192 ALA A O 1
ATOM 1584 N N . HIS A 1 193 ? -6.842 11.115 -1.374 1.00 89.50 193 HIS A N 1
ATOM 1585 C CA . HIS A 1 193 ? -7.722 12.256 -1.133 1.00 89.50 193 HIS A CA 1
ATOM 1586 C C . HIS A 1 193 ? -6.919 13.522 -0.806 1.00 89.50 193 HIS A C 1
ATOM 1588 O O . HIS A 1 193 ? -5.753 13.460 -0.401 1.00 89.50 193 HIS A O 1
ATOM 1594 N N . GLY A 1 194 ? -7.553 14.689 -0.931 1.00 86.62 194 GLY A N 1
ATOM 1595 C CA . GLY A 1 194 ? -6.982 15.949 -0.455 1.00 86.62 194 GLY A CA 1
ATOM 1596 C C . GLY A 1 194 ? -6.801 15.967 1.067 1.00 86.62 194 GLY A C 1
ATOM 1597 O O . GLY A 1 194 ? -7.627 15.447 1.827 1.00 86.62 194 GLY A O 1
ATOM 1598 N N . SER A 1 195 ? -5.717 16.571 1.549 1.00 80.94 195 SER A N 1
ATOM 1599 C CA . SER A 1 195 ? -5.504 16.761 2.982 1.00 80.94 195 SER A CA 1
ATOM 1600 C C . SER A 1 195 ? -6.456 17.815 3.535 1.00 80.94 195 SER A C 1
ATOM 1602 O O . SER A 1 195 ? -6.538 18.944 3.056 1.00 80.94 195 SER A O 1
ATOM 1604 N N . ARG A 1 196 ? -7.140 17.464 4.628 1.00 71.56 196 ARG A N 1
ATOM 1605 C CA . ARG A 1 196 ? -8.007 18.400 5.362 1.00 71.56 196 ARG A CA 1
ATOM 1606 C C . ARG A 1 196 ? -7.220 19.418 6.191 1.00 71.56 196 ARG A C 1
ATOM 1608 O O . ARG A 1 196 ? -7.788 20.418 6.612 1.00 71.56 196 ARG A O 1
ATOM 1615 N N . LEU A 1 197 ? -5.945 19.139 6.474 1.00 70.94 197 LEU A N 1
ATOM 1616 C CA . LEU A 1 197 ? -5.077 20.008 7.277 1.00 70.94 197 LEU A CA 1
ATOM 1617 C C . LEU A 1 197 ? -4.320 21.015 6.411 1.00 70.94 197 LEU A C 1
ATOM 1619 O O . LEU A 1 197 ? -4.077 22.133 6.847 1.00 70.94 197 LEU A O 1
ATOM 1623 N N . ASN A 1 198 ? -3.945 20.616 5.196 1.00 74.94 198 ASN A N 1
ATOM 1624 C CA . ASN A 1 198 ? -3.214 21.460 4.266 1.00 74.94 198 ASN A CA 1
ATOM 1625 C C . ASN A 1 198 ? -3.788 21.268 2.861 1.00 74.94 198 ASN A C 1
ATOM 1627 O O . ASN A 1 198 ? -3.542 20.250 2.227 1.00 74.94 198 ASN A O 1
ATOM 1631 N N . LYS A 1 199 ? -4.520 22.267 2.358 1.00 74.69 199 LYS A N 1
ATOM 1632 C CA . LYS A 1 199 ? -5.154 22.212 1.029 1.00 74.69 199 LYS A CA 1
ATOM 1633 C C . LYS A 1 199 ? -4.151 22.065 -0.126 1.00 74.69 199 LYS A C 1
ATOM 1635 O O . LYS A 1 199 ? -4.553 21.722 -1.231 1.00 74.69 199 LYS A O 1
ATOM 1640 N N . ALA A 1 200 ? -2.863 22.316 0.118 1.00 77.50 200 ALA A N 1
ATOM 1641 C CA . ALA A 1 200 ? -1.786 22.143 -0.852 1.00 77.50 200 ALA A CA 1
ATOM 1642 C C . ALA A 1 200 ? -1.171 20.730 -0.844 1.00 77.50 200 ALA A C 1
ATOM 1644 O O . ALA A 1 200 ? -0.217 20.486 -1.586 1.00 77.50 200 ALA A O 1
ATOM 1645 N N . THR A 1 201 ? -1.664 19.809 -0.006 1.00 84.06 201 THR A N 1
ATOM 1646 C CA . THR A 1 201 ? -1.177 18.427 0.032 1.00 84.06 201 THR A CA 1
ATOM 1647 C C . THR A 1 201 ? -2.283 17.421 -0.238 1.00 84.06 201 THR A C 1
ATOM 1649 O O . THR A 1 201 ? -3.405 17.554 0.244 1.00 84.06 201 THR A O 1
ATOM 1652 N N . ASN A 1 202 ? -1.942 16.373 -0.984 1.00 89.25 202 ASN A N 1
ATOM 1653 C CA . ASN A 1 202 ? -2.789 15.196 -1.145 1.00 89.25 202 ASN A CA 1
ATOM 1654 C C . ASN A 1 202 ? -2.123 14.018 -0.436 1.00 89.25 202 ASN A C 1
ATOM 1656 O O . ASN A 1 202 ? -0.898 13.974 -0.290 1.00 89.25 202 ASN A O 1
ATOM 1660 N N . LEU A 1 203 ? -2.936 13.079 0.025 1.00 90.69 203 LEU A N 1
ATOM 1661 C CA . LEU A 1 203 ? -2.512 11.889 0.749 1.00 90.69 203 LEU A CA 1
ATOM 1662 C C . LEU A 1 203 ? -2.966 10.664 -0.031 1.00 90.69 203 LEU A C 1
ATOM 1664 O O . LEU A 1 203 ? -4.055 10.671 -0.602 1.00 90.69 203 LEU A O 1
ATOM 1668 N N . SER A 1 204 ? -2.142 9.620 -0.055 1.00 93.31 204 SER A N 1
ATOM 1669 C CA . SER A 1 204 ? -2.577 8.313 -0.533 1.00 93.31 204 SER A CA 1
ATOM 1670 C C . SER A 1 204 ? -2.075 7.188 0.350 1.00 93.31 204 SER A C 1
ATOM 1672 O O . SER A 1 204 ? -0.986 7.250 0.927 1.00 93.31 204 SER A O 1
ATOM 1674 N N . GLY A 1 205 ? -2.901 6.155 0.455 1.00 93.31 205 GLY A N 1
ATOM 1675 C CA . GLY A 1 205 ? -2.587 4.881 1.077 1.00 93.31 205 GLY A CA 1
ATOM 1676 C C . GLY A 1 205 ? -2.740 3.762 0.054 1.00 93.31 205 GLY A C 1
ATOM 1677 O O . GLY A 1 205 ? -3.622 3.816 -0.803 1.00 93.31 205 GLY A O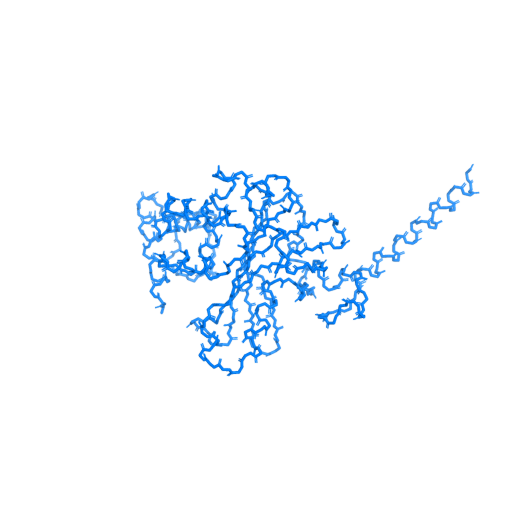 1
ATOM 1678 N N . ALA A 1 206 ? -1.886 2.750 0.124 1.00 94.50 206 ALA A N 1
ATOM 1679 C CA . ALA A 1 206 ? -1.981 1.572 -0.725 1.00 94.50 206 ALA A CA 1
ATOM 1680 C C . ALA A 1 206 ? -1.754 0.306 0.087 1.00 94.50 206 ALA A C 1
ATOM 1682 O O . ALA A 1 206 ? -0.843 0.261 0.914 1.00 94.50 206 ALA A O 1
ATOM 1683 N N . MET A 1 207 ? -2.572 -0.703 -0.190 1.00 95.31 207 MET A N 1
ATOM 1684 C CA . MET A 1 207 ? -2.395 -2.066 0.274 1.00 95.31 207 MET A CA 1
ATOM 1685 C C . MET A 1 207 ? -1.991 -2.927 -0.916 1.00 95.31 207 MET A C 1
ATOM 1687 O O . MET A 1 207 ? -2.711 -2.991 -1.912 1.00 95.31 207 MET A O 1
ATOM 1691 N N . CYS A 1 208 ? -0.832 -3.560 -0.815 1.00 94.88 208 CYS A N 1
ATOM 1692 C CA . CYS A 1 208 ? -0.269 -4.415 -1.846 1.00 94.88 208 CYS A CA 1
ATOM 1693 C C . CYS A 1 208 ? -0.261 -5.861 -1.361 1.00 94.88 208 CYS A C 1
ATOM 1695 O O . CYS A 1 208 ? 0.089 -6.134 -0.215 1.00 94.88 208 CYS A O 1
ATOM 1697 N N . PHE A 1 209 ? -0.593 -6.773 -2.259 1.00 96.19 209 PHE A N 1
ATOM 1698 C CA . PHE A 1 209 ? -0.645 -8.206 -2.031 1.00 96.19 209 PHE A CA 1
ATOM 1699 C C . PHE A 1 209 ? 0.173 -8.871 -3.121 1.00 96.19 209 PHE A C 1
ATOM 1701 O O . PHE A 1 209 ? -0.068 -8.622 -4.301 1.00 96.19 209 PHE A O 1
ATOM 1708 N N . ARG A 1 210 ? 1.144 -9.702 -2.757 1.00 95.75 210 ARG A N 1
ATOM 1709 C CA . ARG A 1 210 ? 1.841 -10.516 -3.752 1.00 95.75 210 ARG A CA 1
ATOM 1710 C C . ARG A 1 210 ? 0.844 -11.496 -4.364 1.00 95.75 210 ARG A C 1
ATOM 1712 O O . ARG A 1 210 ? 0.110 -12.164 -3.635 1.00 95.75 210 ARG A O 1
ATOM 1719 N N . ILE A 1 211 ? 0.821 -11.598 -5.687 1.00 96.00 211 ILE A N 1
ATOM 1720 C CA . ILE A 1 211 ? -0.067 -12.528 -6.385 1.00 96.00 211 ILE A CA 1
ATOM 1721 C C . ILE A 1 211 ? 0.525 -13.938 -6.285 1.00 96.00 211 ILE A C 1
ATOM 1723 O O . ILE A 1 211 ? 1.342 -14.360 -7.098 1.00 96.00 211 ILE A O 1
ATOM 1727 N N . ASN A 1 212 ? 0.101 -14.671 -5.260 1.00 95.25 212 ASN A N 1
ATOM 1728 C CA . ASN A 1 212 ? 0.416 -16.079 -5.028 1.00 95.25 212 ASN A CA 1
ATOM 1729 C C . ASN A 1 212 ? -0.877 -16.908 -4.925 1.00 95.25 212 ASN A C 1
ATOM 1731 O O . ASN A 1 212 ? -1.977 -16.363 -5.009 1.00 95.25 212 ASN A O 1
ATOM 1735 N N . GLN A 1 213 ? -0.757 -18.227 -4.753 1.00 96.06 213 GLN A N 1
ATOM 1736 C CA . GLN A 1 213 ? -1.930 -19.102 -4.684 1.00 96.06 213 GLN A CA 1
ATOM 1737 C C . GLN A 1 213 ? -2.892 -18.735 -3.531 1.00 96.06 213 GLN A C 1
ATOM 1739 O O . GLN A 1 213 ? -4.063 -18.511 -3.828 1.00 96.06 213 GLN A O 1
ATOM 1744 N N . PRO A 1 214 ? -2.434 -18.521 -2.274 1.00 96.50 214 PRO A N 1
ATOM 1745 C CA . PRO A 1 214 ? -3.320 -18.063 -1.197 1.00 96.50 214 PRO A CA 1
ATOM 1746 C C . PRO A 1 214 ? -4.100 -16.782 -1.523 1.00 96.50 214 PRO A C 1
ATOM 1748 O O . PRO A 1 214 ? -5.276 -16.663 -1.176 1.00 96.50 214 PRO A O 1
ATOM 1751 N N . PHE A 1 215 ? -3.466 -15.821 -2.204 1.00 97.81 215 PHE A N 1
ATOM 1752 C CA . PHE A 1 215 ? -4.131 -14.593 -2.626 1.00 97.81 215 PHE A CA 1
ATOM 1753 C C . PHE A 1 215 ? -5.222 -14.860 -3.667 1.00 97.81 215 PHE A C 1
ATOM 1755 O O . PHE A 1 215 ? -6.346 -14.396 -3.484 1.00 97.81 215 PHE A O 1
ATOM 1762 N N . LYS A 1 216 ? -4.919 -15.646 -4.709 1.00 98.06 216 LYS A N 1
ATOM 1763 C CA . LYS A 1 216 ? -5.878 -16.012 -5.768 1.00 98.06 216 LYS A CA 1
ATOM 1764 C C . LYS A 1 216 ? -7.064 -16.815 -5.233 1.00 98.06 216 LYS A C 1
ATOM 1766 O O . LYS A 1 216 ? -8.193 -16.615 -5.669 1.00 98.06 216 LYS A O 1
ATOM 1771 N N . ASP A 1 217 ? -6.819 -17.695 -4.265 1.00 97.69 217 ASP A N 1
ATOM 1772 C CA . ASP A 1 217 ? -7.875 -18.484 -3.630 1.00 97.69 217 ASP A CA 1
ATOM 1773 C C . ASP A 1 217 ? -8.814 -17.602 -2.799 1.00 97.69 217 ASP A C 1
ATOM 1775 O O . ASP A 1 217 ? -10.017 -17.869 -2.738 1.00 97.69 217 ASP A O 1
ATOM 1779 N N . THR A 1 218 ? -8.279 -16.540 -2.193 1.00 98.12 218 THR A N 1
ATOM 1780 C CA . THR A 1 218 ? -9.024 -15.640 -1.306 1.00 98.12 218 THR A CA 1
ATOM 1781 C C . THR A 1 218 ? -9.779 -14.557 -2.072 1.00 98.12 218 THR A C 1
ATOM 1783 O O . THR A 1 218 ? -10.960 -14.349 -1.815 1.00 98.12 218 THR A O 1
ATOM 1786 N N . VAL A 1 219 ? -9.118 -13.853 -2.994 1.00 98.31 219 VAL A N 1
ATOM 1787 C CA . VAL A 1 219 ? -9.654 -12.663 -3.671 1.00 98.31 219 VAL A CA 1
ATOM 1788 C C . VAL A 1 219 ? -10.142 -13.045 -5.061 1.00 98.31 219 VAL A C 1
ATOM 1790 O O . VAL A 1 219 ? -9.336 -13.158 -5.971 1.00 98.31 219 VAL A O 1
ATOM 1793 N N . LYS A 1 220 ? -11.452 -13.234 -5.251 1.00 98.25 220 LYS A N 1
ATOM 1794 C CA . LYS A 1 220 ? -12.030 -13.813 -6.479 1.00 98.25 220 LYS A CA 1
ATOM 1795 C C . LYS A 1 220 ? -11.961 -12.915 -7.708 1.00 98.25 220 LYS A C 1
ATOM 1797 O O . LYS A 1 220 ? -11.853 -13.433 -8.808 1.00 98.25 220 LYS A O 1
ATOM 1802 N N . PHE A 1 221 ? -11.968 -11.599 -7.528 1.00 98.19 221 PHE A N 1
ATOM 1803 C CA . PHE A 1 221 ? -11.871 -10.627 -8.622 1.00 98.19 221 PHE A CA 1
ATOM 1804 C C . PHE A 1 221 ? -10.423 -10.280 -9.015 1.00 98.19 221 PHE A C 1
ATOM 1806 O O . PHE A 1 221 ? -10.204 -9.302 -9.726 1.00 98.19 221 PHE A O 1
ATOM 1813 N N . TRP A 1 222 ? -9.409 -10.996 -8.510 1.00 98.19 222 TRP A N 1
ATOM 1814 C CA . TRP A 1 222 ? -8.002 -10.607 -8.685 1.00 98.19 222 TRP A CA 1
ATOM 1815 C C . TRP A 1 222 ? -7.568 -10.461 -10.154 1.00 98.19 222 TRP A C 1
ATOM 1817 O O . TRP A 1 222 ? -6.647 -9.693 -10.438 1.00 98.19 222 TRP A O 1
ATOM 1827 N N . ASP A 1 223 ? -8.207 -11.195 -11.065 1.00 97.56 223 ASP A N 1
ATOM 1828 C CA . ASP A 1 223 ? -7.970 -11.227 -12.509 1.00 97.56 223 ASP A CA 1
ATOM 1829 C C . ASP A 1 223 ? -9.072 -10.545 -13.331 1.00 97.56 223 ASP A C 1
ATOM 1831 O O . ASP A 1 223 ? -9.095 -10.695 -14.554 1.00 97.56 223 ASP A O 1
ATOM 1835 N N . ASP A 1 224 ? -9.946 -9.761 -12.690 1.00 98.25 224 ASP A N 1
ATOM 1836 C CA . ASP A 1 224 ? -10.980 -8.994 -13.382 1.00 98.25 224 ASP A CA 1
ATOM 1837 C C . ASP A 1 224 ? -10.346 -8.107 -14.481 1.00 98.25 224 ASP A C 1
ATOM 1839 O O . ASP A 1 224 ? -9.455 -7.303 -14.178 1.00 98.25 224 ASP A O 1
ATOM 1843 N N . PRO A 1 225 ? -10.798 -8.207 -15.750 1.00 97.00 225 PRO A N 1
ATOM 1844 C CA . PRO A 1 225 ? -10.296 -7.395 -16.859 1.00 97.00 225 PRO A CA 1
ATOM 1845 C C . PRO A 1 225 ? -10.386 -5.878 -16.646 1.00 97.00 225 PRO A C 1
ATOM 1847 O O . PRO A 1 225 ? -9.661 -5.129 -17.300 1.00 97.00 225 PRO A O 1
ATOM 1850 N N . ALA A 1 226 ? -11.257 -5.408 -15.746 1.00 96.56 226 ALA A N 1
ATOM 1851 C CA . ALA A 1 226 ? -11.338 -3.999 -15.368 1.00 96.56 226 ALA A CA 1
ATOM 1852 C C . ALA A 1 226 ? -10.098 -3.506 -14.595 1.00 96.56 226 ALA A C 1
ATOM 1854 O O . ALA A 1 226 ? -9.897 -2.298 -14.454 1.00 96.56 226 ALA A O 1
ATOM 1855 N N . ILE A 1 227 ? -9.264 -4.418 -14.085 1.00 98.19 227 ILE A N 1
ATOM 1856 C CA . ILE A 1 227 ? -8.079 -4.103 -13.290 1.00 98.19 227 ILE A CA 1
ATOM 1857 C C . ILE A 1 227 ? -6.857 -4.043 -14.214 1.00 98.19 227 ILE A C 1
ATOM 1859 O O . ILE A 1 227 ? -6.411 -5.074 -14.725 1.00 98.19 227 ILE A O 1
ATOM 1863 N N . PRO A 1 228 ? -6.257 -2.857 -14.419 1.00 97.56 228 PRO A N 1
ATOM 1864 C CA . PRO A 1 228 ? -5.143 -2.710 -15.341 1.00 97.56 228 PRO A CA 1
ATOM 1865 C C . PRO A 1 228 ? -3.897 -3.430 -14.827 1.00 97.56 228 PRO A C 1
ATOM 1867 O O . PRO A 1 228 ? -3.568 -3.382 -13.635 1.00 97.56 228 PRO A O 1
ATOM 1870 N N . ILE A 1 229 ? -3.161 -4.039 -15.756 1.00 97.75 229 ILE A N 1
ATOM 1871 C CA . ILE A 1 229 ? -1.826 -4.577 -15.503 1.00 97.75 229 ILE A CA 1
ATOM 1872 C C . ILE A 1 229 ? -0.798 -3.548 -15.961 1.00 97.75 229 ILE A C 1
ATOM 1874 O O . ILE A 1 229 ? -0.804 -3.129 -17.116 1.00 97.75 229 ILE A O 1
ATOM 1878 N N . MET A 1 230 ? 0.090 -3.150 -15.057 1.00 96.25 230 MET A N 1
ATOM 1879 C CA . MET A 1 230 ? 1.076 -2.104 -15.295 1.00 96.25 230 MET A CA 1
ATOM 1880 C C . MET A 1 230 ? 2.482 -2.612 -15.012 1.00 96.25 230 MET A C 1
ATOM 1882 O O . MET A 1 230 ? 2.778 -3.059 -13.902 1.00 96.25 230 MET A O 1
ATOM 1886 N N . ASP A 1 231 ? 3.367 -2.456 -15.994 1.00 96.19 231 ASP A N 1
ATOM 1887 C CA . ASP A 1 231 ? 4.799 -2.636 -15.789 1.00 96.19 231 ASP A CA 1
ATOM 1888 C C . ASP A 1 231 ? 5.349 -1.463 -14.975 1.00 96.19 231 ASP A C 1
ATOM 1890 O O . ASP A 1 231 ? 5.297 -0.289 -15.378 1.00 96.19 231 ASP A O 1
ATOM 1894 N N . VAL A 1 232 ? 5.879 -1.804 -13.807 1.00 94.38 232 VAL A N 1
ATOM 1895 C CA . VAL A 1 232 ? 6.447 -0.880 -12.834 1.00 94.38 232 VAL A CA 1
ATOM 1896 C C . VAL A 1 232 ? 7.854 -1.314 -12.456 1.00 94.38 232 VAL A C 1
ATOM 1898 O O . VAL A 1 232 ? 8.304 -2.423 -12.736 1.00 94.38 232 VAL A O 1
ATOM 1901 N N . ASN A 1 233 ? 8.558 -0.416 -11.782 1.00 92.06 233 ASN A N 1
ATOM 1902 C CA . ASN A 1 233 ? 9.802 -0.750 -11.113 1.00 92.06 233 ASN A CA 1
ATOM 1903 C C . ASN A 1 233 ? 9.903 0.040 -9.815 1.00 92.06 233 ASN A C 1
ATOM 1905 O O . ASN A 1 233 ? 8.937 0.688 -9.411 1.00 92.06 233 ASN A O 1
ATOM 1909 N N . GLU A 1 234 ? 11.049 0.006 -9.152 1.00 88.94 234 GLU A N 1
ATOM 1910 C CA . GLU A 1 234 ? 11.162 0.582 -7.822 1.00 88.94 234 GLU A CA 1
ATOM 1911 C C . GLU A 1 234 ? 11.439 2.092 -7.860 1.00 88.94 234 GLU A C 1
ATOM 1913 O O . GLU A 1 234 ? 10.715 2.883 -7.251 1.00 88.94 234 GLU A O 1
ATOM 1918 N N . SER A 1 235 ? 12.407 2.514 -8.676 1.00 91.00 235 SER A N 1
ATOM 1919 C CA . SER A 1 235 ? 12.666 3.921 -9.002 1.00 91.00 235 SER A CA 1
ATOM 1920 C C . SER A 1 235 ? 12.797 4.139 -10.504 1.00 91.00 235 SER A C 1
ATOM 1922 O O . SER A 1 235 ? 13.011 3.203 -11.276 1.00 91.00 235 SER A O 1
ATOM 1924 N N . CYS A 1 236 ? 12.694 5.395 -10.935 1.00 92.25 236 CYS A N 1
ATOM 1925 C CA . CYS A 1 236 ? 12.990 5.774 -12.312 1.00 92.25 236 CYS A CA 1
ATOM 1926 C C . CYS A 1 236 ? 14.459 5.467 -12.650 1.00 92.25 236 CYS A C 1
ATOM 1928 O O . CYS A 1 236 ? 14.749 4.908 -13.703 1.00 92.25 236 CYS A O 1
ATOM 1930 N N . GLU A 1 237 ? 15.382 5.738 -11.735 1.00 92.81 237 GLU A N 1
ATOM 1931 C CA . GLU A 1 237 ? 16.823 5.571 -11.911 1.00 92.81 237 GLU A CA 1
ATOM 1932 C C . GLU A 1 237 ? 17.237 4.110 -12.133 1.00 92.81 237 GLU A C 1
ATOM 1934 O O . GLU A 1 237 ? 18.196 3.846 -12.862 1.00 92.81 237 GLU A O 1
ATOM 1939 N N . ARG A 1 238 ? 16.495 3.162 -11.547 1.00 91.19 238 ARG A N 1
ATOM 1940 C CA . ARG A 1 238 ? 16.725 1.706 -11.643 1.00 91.19 238 ARG A CA 1
ATOM 1941 C C . ARG A 1 238 ? 15.913 1.017 -12.740 1.00 91.19 238 ARG A C 1
ATOM 1943 O O . ARG A 1 238 ? 16.168 -0.146 -13.060 1.00 91.19 238 ARG A O 1
ATOM 1950 N N . CYS A 1 239 ? 14.952 1.729 -13.319 1.00 92.38 239 CYS A N 1
ATOM 1951 C CA . CYS A 1 239 ? 14.014 1.185 -14.288 1.00 92.38 239 CYS A CA 1
ATOM 1952 C C . CYS A 1 239 ? 14.639 1.049 -15.678 1.00 92.38 239 CYS A C 1
ATOM 1954 O O . CYS A 1 239 ? 15.075 2.044 -16.260 1.00 92.38 239 CYS A O 1
ATOM 1956 N N . GLY A 1 240 ? 14.605 -0.168 -16.229 1.00 93.38 240 GLY A N 1
ATOM 1957 C CA . GLY A 1 240 ? 15.072 -0.480 -17.583 1.00 93.38 240 GLY A CA 1
ATOM 1958 C C . GLY A 1 240 ? 14.083 -0.160 -18.708 1.00 93.38 240 GLY A C 1
ATOM 1959 O O . GLY A 1 240 ? 14.437 -0.302 -19.873 1.00 93.38 240 GLY A O 1
ATOM 1960 N N . LEU A 1 241 ? 12.855 0.281 -18.397 1.00 94.75 241 LEU A N 1
ATOM 1961 C CA . LEU A 1 241 ? 11.880 0.642 -19.433 1.00 94.75 241 LEU A CA 1
ATOM 1962 C C . LEU A 1 241 ? 12.384 1.817 -20.274 1.00 94.75 241 LEU A C 1
ATOM 1964 O O . LEU A 1 241 ? 12.813 2.843 -19.735 1.00 94.75 241 LEU A O 1
ATOM 1968 N N . SER A 1 242 ? 12.270 1.695 -21.594 1.00 92.06 242 SER A N 1
ATOM 1969 C CA . SER A 1 242 ? 12.582 2.784 -22.519 1.00 92.06 242 SER A CA 1
ATOM 1970 C C . SER A 1 242 ? 11.605 3.955 -22.356 1.00 92.06 242 SER A C 1
ATOM 1972 O O . SER A 1 242 ? 10.518 3.809 -21.793 1.00 92.06 242 SER A O 1
ATOM 1974 N N . GLN A 1 243 ? 11.968 5.127 -22.884 1.00 88.88 243 GLN A N 1
ATOM 1975 C CA . GLN A 1 243 ? 11.077 6.293 -22.881 1.00 88.88 243 GLN A CA 1
ATOM 1976 C C . GLN A 1 243 ? 9.783 6.033 -23.672 1.00 88.88 243 GLN A C 1
ATOM 1978 O O . GLN A 1 243 ? 8.724 6.508 -23.277 1.00 88.88 243 GLN A O 1
ATOM 1983 N N . ALA A 1 244 ? 9.854 5.229 -24.741 1.00 91.19 244 ALA A N 1
ATOM 1984 C CA . ALA A 1 244 ? 8.685 4.813 -25.517 1.00 91.19 244 ALA A CA 1
ATOM 1985 C C . ALA A 1 244 ? 7.721 3.933 -24.700 1.00 91.19 244 ALA A C 1
ATOM 1987 O O . ALA A 1 244 ? 6.510 4.025 -24.868 1.00 91.19 244 ALA A O 1
ATOM 1988 N N . LEU A 1 245 ? 8.250 3.113 -23.783 1.00 93.19 245 LEU A N 1
ATOM 1989 C CA . LEU A 1 245 ? 7.454 2.243 -22.912 1.00 93.19 245 LEU A CA 1
ATOM 1990 C C . LEU A 1 245 ? 7.011 2.926 -21.612 1.00 93.19 245 LEU A C 1
ATOM 1992 O O . LEU A 1 245 ? 6.077 2.441 -20.973 1.00 93.19 245 LEU A O 1
ATOM 1996 N N . CYS A 1 246 ? 7.666 4.015 -21.189 1.00 95.25 246 CYS A N 1
ATOM 1997 C CA . CYS A 1 246 ? 7.383 4.732 -19.945 1.00 95.25 246 CYS A CA 1
ATOM 1998 C C . CYS A 1 246 ? 7.439 6.257 -20.106 1.00 95.25 246 CYS A C 1
ATOM 2000 O O . CYS A 1 246 ? 8.475 6.886 -19.891 1.00 95.25 246 CYS A O 1
ATOM 2002 N N . SER A 1 247 ? 6.281 6.857 -20.391 1.00 93.00 247 SER A N 1
ATOM 2003 C CA . SER A 1 247 ? 6.095 8.312 -20.465 1.00 93.00 247 SER A CA 1
ATOM 2004 C C . SER A 1 247 ? 6.088 9.009 -19.098 1.00 93.00 247 SER A C 1
ATOM 2006 O O . SER A 1 247 ? 6.307 10.213 -19.020 1.00 93.00 247 SER A O 1
ATOM 2008 N N . ASP A 1 248 ? 5.878 8.269 -18.005 1.00 93.12 248 ASP A N 1
ATOM 2009 C CA . ASP A 1 248 ? 5.795 8.822 -16.647 1.00 93.12 248 ASP A CA 1
ATOM 2010 C C . ASP A 1 248 ? 7.158 8.989 -15.951 1.00 93.12 248 ASP A C 1
ATOM 2012 O O . ASP A 1 248 ? 7.222 9.347 -14.771 1.00 93.12 248 ASP A O 1
ATOM 2016 N N . ARG A 1 249 ? 8.257 8.674 -16.641 1.00 92.94 249 ARG A N 1
ATOM 2017 C CA . ARG A 1 249 ? 9.610 8.690 -16.082 1.00 92.94 249 ARG A CA 1
ATOM 2018 C C . ARG A 1 249 ? 9.974 10.082 -15.549 1.00 92.94 249 ARG A C 1
ATOM 2020 O O . ARG A 1 249 ? 9.940 11.065 -16.277 1.00 92.94 249 ARG A O 1
ATOM 2027 N N . ALA A 1 250 ? 10.376 10.148 -14.278 1.00 91.75 250 ALA A N 1
ATOM 2028 C CA . ALA A 1 250 ? 10.774 11.397 -13.617 1.00 91.75 250 ALA A CA 1
ATOM 2029 C C . ALA A 1 250 ? 12.291 11.651 -13.629 1.00 91.75 250 ALA A C 1
ATOM 2031 O O . ALA A 1 250 ? 12.717 12.778 -13.399 1.00 91.75 250 ALA A O 1
ATOM 2032 N N . ALA A 1 251 ? 13.096 10.613 -13.877 1.00 92.19 251 ALA A N 1
ATOM 2033 C CA . ALA A 1 251 ? 14.551 10.700 -13.913 1.00 92.19 251 ALA A CA 1
ATOM 2034 C C . ALA A 1 251 ? 15.164 9.690 -14.908 1.00 92.19 251 ALA A C 1
ATOM 2036 O O . ALA A 1 251 ? 14.571 8.626 -15.154 1.00 92.19 251 ALA A O 1
ATOM 2037 N N . PRO A 1 252 ? 16.348 9.986 -15.477 1.00 93.00 252 PRO A N 1
ATOM 2038 C CA . PRO A 1 252 ? 17.081 9.055 -16.333 1.00 93.00 252 PRO A CA 1
ATOM 2039 C C . PRO A 1 252 ? 17.408 7.738 -15.622 1.00 93.00 252 PRO A C 1
ATOM 2041 O O . PRO A 1 252 ? 17.607 7.713 -14.411 1.00 93.00 252 PRO A O 1
ATOM 2044 N N . ALA A 1 253 ? 17.528 6.647 -16.381 1.00 94.25 253 ALA A N 1
ATOM 2045 C CA . ALA A 1 253 ? 17.832 5.303 -15.880 1.00 94.25 253 ALA A CA 1
ATOM 2046 C C . ALA A 1 253 ? 19.320 5.120 -15.490 1.00 94.25 253 ALA A C 1
ATOM 2048 O O . ALA A 1 253 ? 19.952 4.140 -15.877 1.00 94.25 253 ALA A O 1
ATOM 2049 N N . ALA A 1 254 ? 19.912 6.085 -14.781 1.00 92.56 254 ALA A N 1
ATOM 2050 C CA . ALA A 1 254 ? 21.355 6.147 -14.542 1.00 92.56 254 ALA A CA 1
ATOM 2051 C C . ALA A 1 254 ? 21.891 4.914 -13.792 1.00 92.56 254 ALA A C 1
ATOM 2053 O O . ALA A 1 254 ? 22.903 4.335 -14.190 1.00 92.56 254 ALA A O 1
ATOM 2054 N N . ILE A 1 255 ? 21.181 4.468 -12.752 1.00 91.12 255 ILE A N 1
ATOM 2055 C CA . ILE A 1 255 ? 21.578 3.302 -11.949 1.00 91.12 255 ILE A CA 1
ATOM 2056 C C . ILE A 1 255 ? 21.402 2.017 -12.755 1.00 91.12 255 ILE A C 1
ATOM 2058 O O . ILE A 1 255 ? 22.277 1.153 -12.731 1.00 91.12 255 ILE A O 1
ATOM 2062 N N . HIS A 1 256 ? 20.314 1.903 -13.520 1.00 92.19 256 HIS A N 1
ATOM 2063 C CA . HIS A 1 256 ? 20.117 0.781 -14.435 1.00 92.19 256 HIS A CA 1
ATOM 2064 C C . HIS A 1 256 ? 21.261 0.681 -15.452 1.00 92.19 256 HIS A C 1
ATOM 2066 O O . HIS A 1 256 ? 21.851 -0.381 -15.621 1.00 92.19 256 HIS A O 1
ATOM 2072 N N . GLN A 1 257 ? 21.612 1.794 -16.100 1.00 93.31 257 GLN A N 1
ATOM 2073 C CA . GLN A 1 257 ? 22.686 1.844 -17.092 1.00 93.31 257 GLN A CA 1
ATOM 2074 C C . GLN A 1 257 ? 24.045 1.490 -16.479 1.00 93.31 257 GLN A C 1
ATOM 2076 O O . GLN A 1 257 ? 24.827 0.770 -17.099 1.00 93.31 257 GLN A O 1
ATOM 2081 N N . GLN A 1 258 ? 24.329 1.953 -15.260 1.00 92.12 258 GLN A N 1
ATOM 2082 C CA . GLN A 1 258 ? 25.547 1.584 -14.542 1.00 92.12 258 GLN A CA 1
ATOM 2083 C C . GLN A 1 258 ? 25.582 0.083 -14.225 1.00 92.12 258 GLN A C 1
ATOM 2085 O O . GLN A 1 258 ? 26.598 -0.562 -14.478 1.00 92.12 258 GLN A O 1
ATOM 2090 N N . ALA A 1 259 ? 24.470 -0.488 -13.755 1.00 90.31 259 ALA A N 1
ATOM 2091 C CA . ALA A 1 259 ? 24.360 -1.921 -13.495 1.00 90.31 259 ALA A CA 1
ATOM 2092 C C . ALA A 1 259 ? 24.547 -2.758 -14.773 1.00 90.31 259 ALA A C 1
ATOM 2094 O O . ALA A 1 259 ? 25.234 -3.775 -14.740 1.00 90.31 259 ALA A O 1
ATOM 2095 N N . GLN A 1 260 ? 24.002 -2.316 -15.913 1.00 92.75 260 GLN A N 1
ATOM 2096 C CA . GLN A 1 260 ? 24.223 -2.983 -17.201 1.00 92.75 260 GLN A CA 1
ATOM 2097 C C . GLN A 1 260 ? 25.693 -2.928 -17.629 1.00 92.75 260 GLN A C 1
ATOM 2099 O O . GLN A 1 260 ? 26.241 -3.944 -18.038 1.00 92.75 260 GLN A O 1
ATOM 2104 N N . LYS A 1 261 ? 26.368 -1.779 -17.475 1.00 93.25 261 LYS A N 1
ATOM 2105 C CA . LYS A 1 261 ? 27.804 -1.657 -17.787 1.00 93.25 261 LYS A CA 1
ATOM 2106 C C . LYS A 1 261 ? 28.662 -2.611 -16.954 1.00 93.25 261 LYS A C 1
ATOM 2108 O O . LYS A 1 261 ? 29.596 -3.196 -17.496 1.00 93.25 261 LYS A O 1
ATOM 2113 N N . ILE A 1 262 ? 28.353 -2.763 -15.665 1.00 92.44 262 ILE A N 1
ATOM 2114 C CA . ILE A 1 262 ? 29.050 -3.705 -14.778 1.00 92.44 262 ILE A CA 1
ATOM 2115 C C . ILE A 1 262 ? 28.820 -5.142 -15.257 1.00 92.44 262 ILE A C 1
ATOM 2117 O O . ILE A 1 262 ? 29.792 -5.834 -15.537 1.00 92.44 262 ILE A O 1
ATOM 2121 N N . LYS A 1 263 ? 27.561 -5.542 -15.487 1.00 92.06 263 LYS A N 1
ATOM 2122 C CA . LYS A 1 263 ? 27.225 -6.884 -15.995 1.00 92.06 263 LYS A CA 1
ATOM 2123 C C . LYS A 1 263 ? 27.904 -7.209 -17.325 1.00 92.06 263 LYS A C 1
ATOM 2125 O O . LYS A 1 263 ? 28.340 -8.335 -17.534 1.00 92.06 263 LYS A O 1
ATOM 2130 N N . THR A 1 264 ? 27.995 -6.245 -18.241 1.00 92.94 264 THR A N 1
ATOM 2131 C CA . THR A 1 264 ? 28.700 -6.445 -19.515 1.00 92.94 264 THR A CA 1
ATOM 2132 C C . THR A 1 264 ? 30.197 -6.660 -19.294 1.00 92.94 264 THR A C 1
ATOM 2134 O O . THR A 1 264 ? 30.774 -7.536 -19.928 1.00 92.94 264 THR A O 1
ATOM 2137 N N . ARG A 1 265 ? 30.828 -5.907 -18.383 1.00 92.06 265 ARG A N 1
ATOM 2138 C CA . ARG A 1 265 ? 32.253 -6.081 -18.050 1.00 92.06 265 ARG A CA 1
ATOM 2139 C C . ARG A 1 265 ? 32.534 -7.432 -17.400 1.00 92.06 265 ARG A C 1
ATOM 2141 O O . ARG A 1 265 ? 33.495 -8.078 -17.794 1.00 92.06 265 ARG A O 1
ATOM 2148 N N . GLU A 1 266 ? 31.695 -7.856 -16.458 1.00 92.75 266 GLU A N 1
ATOM 2149 C CA . GLU A 1 266 ? 31.799 -9.173 -15.813 1.00 92.75 266 GLU A CA 1
ATOM 2150 C C . GLU A 1 266 ? 31.704 -10.297 -16.847 1.00 92.75 266 GLU A C 1
ATOM 2152 O O . GLU A 1 266 ? 32.571 -11.159 -16.888 1.00 92.75 266 GLU A O 1
ATOM 2157 N N . LYS A 1 267 ? 30.736 -10.229 -17.771 1.00 92.00 267 LYS A N 1
ATOM 2158 C CA . LYS A 1 267 ? 30.613 -11.217 -18.855 1.00 92.00 267 LYS A CA 1
ATOM 2159 C C . LYS A 1 267 ? 31.846 -11.287 -19.755 1.00 92.00 267 LYS A C 1
ATOM 2161 O O . LYS A 1 267 ? 32.245 -12.377 -20.144 1.00 92.00 267 LYS A O 1
ATOM 2166 N N . VAL A 1 268 ? 32.429 -10.138 -20.103 1.00 92.44 268 VAL A N 1
ATOM 2167 C CA . VAL A 1 268 ? 33.653 -10.089 -20.920 1.00 92.44 268 VAL A CA 1
ATOM 2168 C C . VAL A 1 268 ? 34.836 -10.681 -20.154 1.00 92.44 268 VAL A C 1
ATOM 2170 O O . VAL A 1 268 ? 35.613 -11.433 -20.732 1.00 92.44 268 VAL A O 1
ATOM 2173 N N . LEU A 1 269 ? 34.958 -10.387 -18.857 1.00 91.00 269 LEU A N 1
ATOM 2174 C CA . LEU A 1 269 ? 36.000 -10.962 -18.008 1.00 91.00 269 LEU A CA 1
ATOM 2175 C C . LEU A 1 269 ? 35.850 -12.485 -17.889 1.00 91.00 269 LEU A C 1
ATOM 2177 O O . LEU A 1 269 ? 36.824 -13.204 -18.083 1.00 91.00 269 LEU A O 1
ATOM 2181 N N . ASP A 1 270 ? 34.635 -12.974 -17.640 1.00 91.44 270 ASP A N 1
ATOM 2182 C CA . ASP A 1 270 ? 34.338 -14.408 -17.563 1.00 91.44 270 ASP A CA 1
ATOM 2183 C C . ASP A 1 270 ? 34.645 -15.128 -18.878 1.00 91.44 270 ASP A C 1
ATOM 2185 O O . ASP A 1 270 ? 35.066 -16.283 -18.864 1.00 91.44 270 ASP A O 1
ATOM 2189 N N . GLN A 1 271 ? 34.411 -14.470 -20.015 1.00 91.25 271 GLN A N 1
ATOM 2190 C CA . GLN A 1 271 ? 34.739 -15.019 -21.324 1.00 91.25 271 GLN A CA 1
ATOM 2191 C C . GLN A 1 271 ? 36.256 -15.082 -21.533 1.00 91.25 271 GLN A C 1
ATOM 2193 O O . GLN A 1 271 ? 36.765 -16.136 -21.889 1.00 91.25 271 GLN A O 1
ATOM 2198 N N . LEU A 1 272 ? 36.992 -14.018 -21.196 1.00 89.62 272 LEU A N 1
ATOM 2199 C CA . LEU A 1 272 ? 38.458 -14.014 -21.260 1.00 89.62 272 LEU A CA 1
ATOM 2200 C C . LEU A 1 272 ? 39.092 -15.076 -20.353 1.00 89.62 272 LEU A C 1
ATOM 2202 O O . LEU A 1 272 ? 40.063 -15.707 -20.749 1.00 89.62 272 LEU A O 1
ATOM 2206 N N . ILE A 1 273 ? 38.547 -15.296 -19.152 1.00 90.25 273 ILE A N 1
ATOM 2207 C CA . ILE A 1 273 ? 39.023 -16.350 -18.245 1.00 90.25 273 ILE A CA 1
ATOM 2208 C C . ILE A 1 273 ? 38.815 -17.739 -18.864 1.00 90.25 273 ILE A C 1
ATOM 2210 O O . ILE A 1 273 ? 39.691 -18.586 -18.736 1.00 90.25 273 ILE A O 1
ATOM 2214 N N . ARG A 1 274 ? 37.685 -17.975 -19.547 1.00 87.00 274 ARG A N 1
ATOM 2215 C CA . ARG A 1 274 ? 37.423 -19.242 -20.254 1.00 87.00 274 ARG A CA 1
ATOM 2216 C C . ARG A 1 274 ? 38.285 -19.425 -21.496 1.00 87.00 274 ARG A C 1
ATOM 2218 O O . ARG A 1 274 ? 38.615 -20.553 -21.816 1.00 87.00 274 ARG A O 1
ATOM 2225 N N . ASP A 1 275 ? 38.619 -18.342 -22.190 1.00 83.75 275 ASP A N 1
ATOM 2226 C CA . ASP A 1 275 ? 39.440 -18.396 -23.403 1.00 83.75 275 ASP A CA 1
ATOM 2227 C C . ASP A 1 275 ? 40.943 -18.567 -23.081 1.00 83.75 275 ASP A C 1
ATOM 2229 O O . ASP A 1 275 ? 41.721 -18.944 -23.955 1.00 83.75 275 ASP A O 1
ATOM 2233 N N . LEU A 1 276 ? 41.360 -18.283 -21.838 1.00 77.62 276 LEU A N 1
ATOM 2234 C CA . LEU A 1 276 ? 42.746 -18.386 -21.356 1.00 77.62 276 LEU A CA 1
ATOM 2235 C C . LEU A 1 276 ? 43.037 -19.635 -20.500 1.00 77.62 276 LEU A C 1
ATOM 2237 O O . LEU A 1 276 ? 44.203 -19.856 -20.166 1.00 77.62 276 LEU A O 1
ATOM 2241 N N . GLY A 1 277 ? 42.015 -20.401 -20.107 1.00 59.06 277 GLY A N 1
ATOM 2242 C CA . GLY A 1 277 ? 42.136 -21.631 -19.309 1.00 59.06 277 GLY A CA 1
ATOM 2243 C C . GLY A 1 277 ? 41.829 -22.874 -20.126 1.00 59.06 277 GLY A C 1
ATOM 2244 O O . GLY A 1 277 ? 42.568 -23.867 -19.956 1.00 59.06 277 GLY A O 1
#

pLDDT: mean 88.75, std 10.42, range [54.72, 98.31]

Foldseek 3Di:
DDQQVVLLVVQLVVQCVVVVQDQEDPDPDPPDDDDPSRVVSSVSSSLSSLCVQQPQVLLLVLLQVQLPDLADDQVSVVVSVVVTSHDPQSVLVVCQVRCCPSLVQQQKKKWKWKFFAPPTDIDTDDIDGRHPDCLDPCPDPPFAFWCPPPQNVQQVVLVPDPDPVVLADKDWAWAWEQAPVRRWIKIKIKIKHADPVDNRMIMMMMMIGTPDPSSCVRRNNSPPPVHYYDYTHGTLLCDPDDCVRDVRRPDHVVVVVVVVVVVVVVVVVVVVVVVVD

Radius of gyration: 21.17 Å; chains: 1; bounding box: 62×44×57 Å

Secondary structure (DSSP, 8-state):
--HHHHHHHHHHHHHHHHTT--S--SSSS-S----HHHHHHHHHHHHHHHHHHS-HHHHHHHHHHHHT-SS--HHHHHHHHHTSSS-HHHHHHHHHHHHHHHS---SEEEEEEEEESSS--EEEEEEEE-SSS---TT--TT--B-TTSHHHHHHHHHHH---TTGGGSPEEEEEEEEETTTTEEEEEEEEEEE-SS-TTEEEEEEEEEE-SHHHHHH-TTTT-TTS-EEEE-SBTTT----TTT-TT--S--HHHHHHHHHHHHHHHHHHHHHHH-